Protein AF-A0A9P6LIS3-F1 (afdb_monomer_lite)

Organism: NCBI:txid1095194

pLDDT: mean 75.55, std 17.11, range [38.16, 93.94]

Secondary structure (DSSP, 8-state):
--TT--HHHHHHHHHHHHHHHHHHHHHHHHTT-HHHHHHHHHHHHHHHHHHHHHHHHHTT---HHHHHHHHHHHHHHHHHHHHHHHHHHHHHT-GGG-SS-HHHHHHHHHHHHHHHHHHHHHHHHHHHH--TT-HHHHHHHHHHHHHHHHHHHHHHHHHHHHHHHHHHHHHHTHHHHTTTS-TTTTSTT--THHHHHHHHHHHHHHHTT--

InterPro domains:
  IPR007568 RTA-like protein [PF04479] (40-209)
  IPR007568 RTA-like protein [PTHR31465] (6-209)

Radius of gyration: 20.73 Å; chains: 1; bounding box: 50×36×65 Å

Structure (mmCIF, N/CA/C/O backbone):
data_AF-A0A9P6LIS3-F1
#
_entry.id   AF-A0A9P6LIS3-F1
#
loop_
_atom_site.group_PDB
_atom_site.id
_atom_site.type_symbol
_atom_site.label_atom_id
_atom_site.label_alt_id
_atom_site.label_comp_id
_atom_site.label_asym_id
_atom_site.label_entity_id
_atom_site.label_seq_id
_atom_site.pdbx_PDB_ins_code
_atom_site.Cartn_x
_atom_site.Cartn_y
_atom_site.Cartn_z
_atom_site.occupancy
_atom_site.B_iso_or_equiv
_atom_site.auth_seq_id
_atom_site.auth_comp_id
_atom_site.auth_asym_id
_atom_site.auth_atom_id
_atom_site.pdbx_PDB_model_num
ATOM 1 N N . MET A 1 1 ? 17.558 10.057 -19.411 1.00 39.09 1 MET A N 1
ATOM 2 C CA . MET A 1 1 ? 16.987 8.979 -18.565 1.00 39.09 1 MET A CA 1
ATOM 3 C C . MET A 1 1 ? 17.618 8.882 -17.163 1.00 39.09 1 MET A C 1
ATOM 5 O O . MET A 1 1 ? 17.323 7.945 -16.440 1.00 39.09 1 MET A O 1
ATOM 9 N N . THR A 1 2 ? 18.401 9.871 -16.714 1.00 41.06 2 THR A N 1
ATOM 10 C CA . THR A 1 2 ? 19.024 9.930 -15.371 1.00 41.06 2 THR A CA 1
ATOM 11 C C . THR A 1 2 ? 18.192 10.683 -14.321 1.00 41.06 2 THR A C 1
ATOM 13 O O . THR A 1 2 ? 18.476 10.596 -13.135 1.00 41.06 2 THR A O 1
ATOM 16 N N . ALA A 1 3 ? 17.123 11.382 -14.723 1.00 38.50 3 ALA A N 1
ATOM 17 C CA . ALA A 1 3 ? 16.299 12.196 -13.821 1.00 38.50 3 ALA A CA 1
ATOM 18 C C . ALA A 1 3 ? 15.232 11.411 -13.021 1.00 38.50 3 ALA A C 1
ATOM 20 O O . ALA A 1 3 ? 14.611 11.976 -12.126 1.00 38.50 3 ALA A O 1
ATOM 21 N N . LEU A 1 4 ? 15.000 10.123 -13.318 1.00 48.91 4 LEU A N 1
ATOM 22 C CA . LEU A 1 4 ? 13.918 9.328 -12.703 1.00 48.91 4 LEU A CA 1
ATOM 23 C C . LEU A 1 4 ? 14.364 8.458 -11.506 1.00 48.91 4 LEU A C 1
ATOM 25 O O . LEU A 1 4 ? 13.532 7.868 -10.808 1.00 48.91 4 LEU A O 1
ATOM 29 N N . TYR A 1 5 ? 15.672 8.380 -11.251 1.00 54.28 5 TYR A N 1
ATOM 30 C CA . TYR A 1 5 ? 16.273 7.509 -10.239 1.00 54.28 5 TYR A CA 1
ATOM 31 C C . TYR A 1 5 ? 16.885 8.346 -9.119 1.00 54.28 5 TYR A C 1
ATOM 33 O O . TYR A 1 5 ? 18.096 8.485 -8.996 1.00 54.28 5 TYR A O 1
ATOM 41 N N . ASN A 1 6 ? 16.025 8.940 -8.292 1.00 67.56 6 ASN A N 1
ATOM 42 C CA . ASN A 1 6 ? 16.469 9.606 -7.074 1.00 67.56 6 ASN A CA 1
ATOM 43 C C . ASN A 1 6 ? 16.951 8.537 -6.068 1.00 67.56 6 ASN A C 1
ATOM 45 O O . ASN A 1 6 ? 16.154 7.964 -5.315 1.00 67.56 6 ASN A O 1
ATOM 49 N N . LEU A 1 7 ? 18.254 8.235 -6.109 1.00 70.44 7 LEU A N 1
ATOM 50 C CA . LEU A 1 7 ? 18.935 7.301 -5.211 1.00 70.44 7 LEU A CA 1
ATOM 51 C C . LEU A 1 7 ? 18.682 7.630 -3.726 1.00 70.44 7 LEU A C 1
ATOM 53 O O . LEU A 1 7 ? 18.266 6.722 -3.000 1.00 70.44 7 LEU A O 1
ATOM 57 N N . PRO A 1 8 ? 18.824 8.899 -3.267 1.00 77.94 8 PRO A N 1
ATOM 58 C CA . PRO A 1 8 ? 18.518 9.227 -1.877 1.00 77.94 8 PRO A CA 1
ATOM 59 C C . PRO A 1 8 ? 17.051 8.978 -1.518 1.00 77.94 8 PRO A C 1
ATOM 61 O O . PRO A 1 8 ? 16.773 8.467 -0.436 1.00 77.94 8 PRO A O 1
ATOM 64 N N . GLY A 1 9 ? 16.110 9.253 -2.428 1.00 80.00 9 GLY A N 1
ATOM 65 C CA . GLY A 1 9 ? 14.693 8.945 -2.212 1.00 80.00 9 GLY A CA 1
ATOM 66 C C . GLY A 1 9 ? 14.437 7.445 -2.035 1.00 80.00 9 GLY A C 1
ATOM 67 O O . GLY A 1 9 ? 13.741 7.036 -1.109 1.00 80.00 9 GLY A O 1
ATOM 68 N N . SER A 1 10 ? 15.046 6.612 -2.879 1.00 81.06 10 SER A N 1
ATOM 69 C CA . SER A 1 10 ? 14.879 5.152 -2.811 1.00 81.06 10 SER A CA 1
ATOM 70 C C . SER A 1 10 ? 15.492 4.561 -1.537 1.00 81.06 10 SER A C 1
ATOM 72 O O . SER A 1 10 ? 14.871 3.717 -0.893 1.00 81.06 10 SER A O 1
ATOM 74 N N . ALA A 1 11 ? 16.669 5.046 -1.132 1.00 82.75 11 ALA A N 1
ATOM 75 C CA . ALA A 1 11 ? 17.319 4.643 0.114 1.00 82.75 11 ALA A CA 1
ATOM 76 C C . ALA A 1 11 ? 16.527 5.088 1.358 1.00 82.75 11 ALA A C 1
ATOM 78 O O . ALA A 1 11 ? 16.412 4.333 2.323 1.00 82.75 11 ALA A O 1
ATOM 79 N N . PHE A 1 12 ? 15.936 6.285 1.324 1.00 87.38 12 PHE A N 1
ATOM 80 C CA . PHE A 1 12 ? 15.089 6.797 2.400 1.00 87.38 12 PHE A CA 1
ATOM 81 C C . PHE A 1 12 ? 13.844 5.928 2.615 1.00 87.38 12 PHE A C 1
ATOM 83 O O . PHE A 1 12 ? 13.580 5.498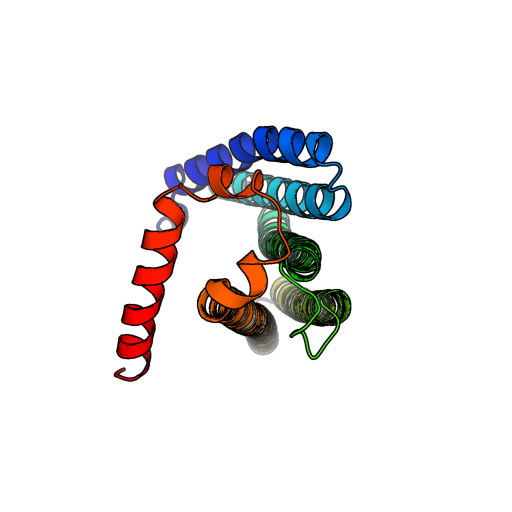 3.740 1.00 87.38 12 PHE A O 1
ATOM 90 N N . PHE A 1 13 ? 13.107 5.610 1.547 1.00 84.75 13 PHE A N 1
ATOM 91 C CA . PHE A 1 13 ? 11.935 4.736 1.650 1.00 84.75 13 PHE A CA 1
ATOM 92 C C . PHE A 1 13 ? 12.312 3.317 2.075 1.00 84.75 13 PHE A C 1
ATOM 94 O O . PHE A 1 13 ? 11.657 2.759 2.954 1.00 84.75 13 PHE A O 1
ATOM 101 N N . LEU A 1 14 ? 13.406 2.765 1.541 1.00 88.00 14 LEU A N 1
ATOM 102 C CA . LEU A 1 14 ? 13.939 1.472 1.974 1.00 88.00 14 LEU A CA 1
ATOM 103 C C . LEU A 1 14 ? 14.204 1.441 3.486 1.00 88.00 14 LEU A C 1
ATOM 105 O O . LEU A 1 14 ? 13.777 0.506 4.165 1.00 88.00 14 LEU A O 1
ATOM 109 N N . ALA A 1 15 ? 14.864 2.472 4.022 1.00 88.69 15 ALA A N 1
ATOM 110 C CA . ALA A 1 15 ? 15.147 2.577 5.450 1.00 88.69 15 ALA A CA 1
ATOM 111 C C . ALA A 1 15 ? 13.861 2.653 6.287 1.00 88.69 15 ALA A C 1
ATOM 113 O O . ALA A 1 15 ? 13.767 1.998 7.325 1.00 88.69 15 ALA A O 1
ATOM 114 N N . ILE A 1 16 ? 12.850 3.395 5.821 1.00 90.69 16 ILE A N 1
ATOM 115 C CA . ILE A 1 16 ? 11.543 3.478 6.487 1.00 90.69 16 ILE A CA 1
ATOM 116 C C . ILE A 1 16 ? 10.849 2.118 6.510 1.00 90.69 16 ILE A C 1
ATOM 118 O O . ILE A 1 16 ? 10.396 1.694 7.574 1.00 90.69 16 ILE A O 1
ATOM 122 N N . TYR A 1 17 ? 10.764 1.425 5.372 1.00 88.06 17 TYR A N 1
ATOM 123 C CA . TYR A 1 17 ? 10.099 0.125 5.312 1.00 88.06 17 TYR A CA 1
ATOM 124 C C . TYR A 1 17 ? 10.830 -0.916 6.159 1.00 88.06 17 TYR A C 1
ATOM 126 O O . TYR A 1 17 ? 10.180 -1.639 6.913 1.00 88.06 17 TYR A O 1
ATOM 134 N N . ALA A 1 18 ? 12.165 -0.935 6.127 1.00 89.00 18 ALA A N 1
ATOM 135 C CA . ALA A 1 18 ? 12.973 -1.805 6.978 1.00 89.00 18 ALA A CA 1
ATOM 136 C C . ALA A 1 18 ? 12.763 -1.509 8.473 1.00 89.00 18 ALA A C 1
ATOM 138 O O . ALA A 1 18 ? 12.525 -2.426 9.261 1.00 89.00 18 ALA A O 1
ATOM 139 N N . ALA A 1 19 ? 12.771 -0.232 8.867 1.00 90.38 19 ALA A N 1
ATOM 140 C CA . ALA A 1 19 ? 12.509 0.172 10.246 1.00 90.38 19 ALA A CA 1
ATOM 141 C C . ALA A 1 19 ? 11.074 -0.162 10.688 1.00 90.38 19 ALA A C 1
ATOM 143 O O . ALA A 1 19 ? 10.853 -0.499 11.851 1.00 90.38 19 ALA A O 1
ATOM 144 N N . ALA A 1 20 ? 10.102 -0.115 9.773 1.00 89.38 20 ALA A N 1
ATOM 145 C CA . ALA A 1 20 ? 8.707 -0.441 10.053 1.00 89.38 20 ALA A CA 1
ATOM 146 C C . ALA A 1 20 ? 8.471 -1.938 10.325 1.00 89.38 20 ALA A C 1
ATOM 148 O O . ALA A 1 20 ? 7.480 -2.270 10.973 1.00 89.38 20 ALA A O 1
ATOM 149 N N . VAL A 1 21 ? 9.368 -2.843 9.917 1.00 89.25 21 VAL A N 1
ATOM 150 C CA . VAL A 1 21 ? 9.219 -4.290 10.172 1.00 89.25 21 VAL A CA 1
ATOM 151 C C . VAL A 1 21 ? 9.200 -4.601 11.673 1.00 89.25 21 VAL A C 1
ATOM 153 O O . VAL A 1 21 ? 8.334 -5.348 12.132 1.00 89.25 21 VAL A O 1
ATOM 156 N N . LEU A 1 22 ? 10.106 -4.004 12.458 1.00 89.12 22 LEU A N 1
ATOM 157 C CA . LEU A 1 22 ? 10.259 -4.332 13.883 1.00 89.12 22 LEU A CA 1
ATOM 158 C C . LEU A 1 22 ? 9.021 -3.952 14.723 1.00 89.12 22 LEU A C 1
ATOM 160 O O . LEU A 1 22 ? 8.513 -4.818 15.442 1.00 89.12 22 LEU A O 1
ATOM 164 N N . PRO A 1 23 ? 8.463 -2.725 14.625 1.00 88.56 23 PRO A N 1
ATOM 165 C CA . PRO A 1 23 ? 7.228 -2.380 15.325 1.00 88.56 23 PRO A CA 1
ATOM 166 C C . PRO A 1 23 ? 6.039 -3.241 14.892 1.00 88.56 23 PRO A C 1
ATOM 168 O O . PRO A 1 23 ? 5.227 -3.624 15.733 1.00 88.56 23 PRO A O 1
ATOM 171 N N . GLN A 1 24 ? 5.924 -3.566 13.599 1.00 87.69 24 GLN A N 1
ATOM 172 C CA . GLN A 1 24 ? 4.798 -4.358 13.095 1.00 87.69 24 GLN A CA 1
ATOM 173 C C . GLN A 1 24 ? 4.854 -5.806 13.591 1.00 87.69 24 GLN A C 1
ATOM 175 O O . GLN A 1 24 ? 3.822 -6.340 14.000 1.00 87.69 24 GLN A O 1
ATOM 180 N N . LEU A 1 25 ? 6.046 -6.411 13.653 1.00 87.88 25 LEU A N 1
ATOM 181 C CA . LEU A 1 25 ? 6.249 -7.713 14.299 1.00 87.88 25 LEU A CA 1
ATOM 182 C C . LEU A 1 25 ? 5.852 -7.665 15.775 1.00 87.88 25 LEU A C 1
ATOM 184 O O . LEU A 1 25 ? 5.072 -8.505 16.229 1.00 87.88 25 LEU A O 1
ATOM 188 N N . TYR A 1 26 ? 6.337 -6.660 16.510 1.00 86.88 26 TYR A N 1
ATOM 189 C CA . TYR A 1 26 ? 6.036 -6.505 17.932 1.00 86.88 26 TYR A CA 1
ATOM 190 C C . TYR A 1 26 ? 4.526 -6.397 18.184 1.00 86.88 26 TYR A C 1
ATOM 192 O O . TYR A 1 26 ? 3.969 -7.177 18.959 1.00 86.88 26 TYR A O 1
ATOM 200 N N . PHE A 1 27 ? 3.839 -5.483 17.494 1.00 82.69 27 PHE A N 1
ATOM 201 C CA . PHE A 1 27 ? 2.399 -5.296 17.663 1.00 82.69 27 PHE A CA 1
ATOM 202 C C . PHE A 1 27 ? 1.591 -6.501 17.169 1.00 82.69 27 PHE A C 1
ATOM 204 O O . PHE A 1 27 ? 0.655 -6.925 17.850 1.00 82.69 27 PHE A O 1
ATOM 211 N N . GLY A 1 28 ? 1.955 -7.100 16.035 1.00 83.94 28 GLY A N 1
ATOM 212 C CA . GLY A 1 28 ? 1.232 -8.250 15.495 1.00 83.94 28 GLY A CA 1
ATOM 213 C C . GLY A 1 28 ? 1.293 -9.481 16.400 1.00 83.94 28 GLY A C 1
ATOM 214 O O . GLY A 1 28 ? 0.268 -10.135 16.614 1.00 83.94 28 GLY A O 1
ATOM 215 N N . ILE A 1 29 ? 2.459 -9.754 16.996 1.00 86.06 29 ILE A N 1
ATOM 216 C CA . ILE A 1 29 ? 2.636 -10.850 17.961 1.00 86.06 29 ILE A CA 1
ATOM 217 C C . ILE A 1 29 ? 1.930 -10.511 19.282 1.00 86.06 29 ILE A C 1
ATOM 219 O O . ILE A 1 29 ? 1.162 -11.325 19.802 1.00 86.06 29 ILE A O 1
ATOM 223 N N . ARG A 1 30 ? 2.119 -9.291 19.806 1.00 82.88 30 ARG A N 1
ATOM 224 C CA . ARG A 1 30 ? 1.554 -8.860 21.097 1.00 82.88 30 ARG A CA 1
ATOM 225 C C . ARG A 1 30 ? 0.026 -8.855 21.122 1.00 82.88 30 ARG A C 1
ATOM 227 O O . ARG A 1 30 ? -0.558 -9.188 22.157 1.00 82.88 30 ARG A O 1
ATOM 234 N N . TYR A 1 31 ? -0.608 -8.469 20.015 1.00 79.69 31 TYR A N 1
ATOM 235 C CA . TYR A 1 31 ? -2.066 -8.407 19.871 1.00 79.69 31 TYR A CA 1
ATOM 236 C C . TYR A 1 31 ? -2.657 -9.632 19.153 1.00 79.69 31 TYR A C 1
ATOM 238 O O . TYR A 1 31 ? -3.862 -9.667 18.900 1.00 79.69 31 TYR A O 1
ATOM 246 N N . LYS A 1 32 ? -1.836 -10.651 18.846 1.00 81.69 32 LYS A N 1
ATOM 247 C CA . LYS A 1 32 ? -2.241 -11.908 18.185 1.00 81.69 32 LYS A CA 1
ATOM 248 C C . LYS A 1 32 ? -3.041 -11.670 16.894 1.00 81.69 32 LYS A C 1
ATOM 250 O O . LYS A 1 32 ? -4.016 -12.365 16.589 1.00 81.69 32 LYS A O 1
ATOM 255 N N . THR A 1 33 ? -2.647 -10.669 16.109 1.00 80.44 33 THR A N 1
ATOM 256 C CA . THR A 1 33 ? -3.332 -10.279 14.871 1.00 80.44 33 THR A CA 1
ATOM 257 C C . THR A 1 33 ? -2.758 -10.975 13.637 1.00 80.44 33 THR A C 1
ATOM 259 O O . THR A 1 33 ? -2.469 -10.334 12.637 1.00 80.44 33 THR A O 1
ATOM 262 N N . TRP A 1 34 ? -2.657 -12.310 13.670 1.00 83.06 34 TRP A N 1
ATOM 263 C CA . TRP A 1 34 ? -1.945 -13.129 12.672 1.00 83.06 34 TRP A CA 1
ATOM 264 C C . TRP A 1 34 ? -2.211 -12.767 11.202 1.00 83.06 34 TRP A C 1
ATOM 266 O O . TRP A 1 34 ? -1.265 -12.520 10.468 1.00 83.06 34 TRP A O 1
ATOM 276 N N . GLY A 1 35 ? -3.475 -12.662 10.771 1.00 83.75 35 GLY A N 1
ATOM 277 C CA . GLY A 1 35 ? -3.789 -12.305 9.377 1.00 83.75 35 GLY A CA 1
ATOM 278 C C . GLY A 1 35 ? -3.332 -10.894 8.978 1.00 83.75 35 GLY A C 1
ATOM 279 O O . GLY A 1 35 ? -2.810 -10.702 7.887 1.00 83.75 35 GLY A O 1
ATOM 280 N N . PHE A 1 36 ? -3.475 -9.918 9.879 1.00 86.38 36 PHE A N 1
ATOM 281 C CA . PHE A 1 36 ? -2.972 -8.557 9.667 1.00 86.38 36 PHE A CA 1
ATOM 282 C C . PHE A 1 36 ? -1.441 -8.536 9.647 1.00 86.38 36 PHE A C 1
ATOM 284 O O . PHE A 1 36 ? -0.851 -7.901 8.780 1.00 86.38 36 PHE A O 1
ATOM 291 N N . LEU A 1 37 ? -0.806 -9.260 10.574 1.00 88.75 37 LEU A N 1
ATOM 292 C CA . LEU A 1 37 ? 0.645 -9.361 10.667 1.00 88.75 37 LEU A CA 1
ATOM 293 C C . LEU A 1 37 ? 1.238 -9.949 9.383 1.00 88.75 37 LEU A C 1
ATOM 295 O O . LEU A 1 37 ? 2.154 -9.362 8.823 1.00 88.75 37 LEU A O 1
ATOM 299 N N . VAL A 1 38 ? 0.696 -11.069 8.896 1.00 89.69 38 VAL A N 1
ATOM 300 C CA . VAL A 1 38 ? 1.167 -11.705 7.657 1.00 89.69 38 VAL A CA 1
ATOM 301 C C . VAL A 1 38 ? 1.033 -10.746 6.476 1.00 89.69 38 VAL A C 1
ATOM 303 O O . VAL A 1 38 ? 2.010 -10.534 5.765 1.00 89.69 38 VAL A O 1
ATOM 306 N N . ALA A 1 39 ? -0.130 -10.110 6.301 1.00 89.69 39 ALA A N 1
ATOM 307 C CA . ALA A 1 39 ? -0.341 -9.158 5.212 1.00 89.69 39 ALA A CA 1
ATOM 308 C C . ALA A 1 39 ? 0.620 -7.955 5.295 1.00 89.69 39 ALA A C 1
ATOM 310 O O . ALA A 1 39 ? 1.253 -7.607 4.302 1.00 89.69 39 ALA A O 1
ATOM 311 N N . MET A 1 40 ? 0.804 -7.368 6.482 1.00 90.38 40 MET A N 1
ATOM 312 C CA . MET A 1 40 ? 1.734 -6.251 6.680 1.00 90.38 40 MET A CA 1
ATOM 313 C C . MET A 1 40 ? 3.186 -6.634 6.407 1.00 90.38 40 MET A C 1
ATOM 315 O O . MET A 1 40 ? 3.896 -5.882 5.746 1.00 90.38 40 MET A O 1
ATOM 319 N N . ILE A 1 41 ? 3.643 -7.779 6.914 1.00 92.38 41 ILE A N 1
ATOM 320 C CA . ILE A 1 41 ? 5.034 -8.211 6.744 1.00 92.38 41 ILE A CA 1
ATOM 321 C C . ILE A 1 41 ? 5.314 -8.562 5.287 1.00 92.38 41 ILE A C 1
ATOM 323 O O . ILE A 1 41 ? 6.347 -8.152 4.768 1.00 92.38 41 ILE A O 1
ATOM 327 N N . LEU A 1 42 ? 4.391 -9.246 4.607 1.00 91.88 42 LEU A N 1
ATOM 328 C CA . LEU A 1 42 ? 4.530 -9.523 3.177 1.00 91.88 42 LEU A CA 1
ATOM 329 C C . LEU A 1 42 ? 4.579 -8.230 2.357 1.00 91.88 42 LEU A C 1
ATOM 331 O O . LEU A 1 42 ? 5.470 -8.090 1.525 1.00 91.88 42 LEU A O 1
ATOM 335 N N . GLY A 1 43 ? 3.701 -7.262 2.642 1.00 91.25 43 GLY A N 1
ATOM 336 C CA . GLY A 1 43 ? 3.740 -5.944 2.000 1.00 91.25 43 GLY A CA 1
ATOM 337 C C . GLY A 1 43 ? 5.075 -5.228 2.221 1.00 91.25 43 GLY A C 1
ATOM 338 O O . GLY A 1 43 ? 5.713 -4.804 1.262 1.00 91.25 43 GLY A O 1
ATOM 339 N N . LEU A 1 44 ? 5.556 -5.166 3.468 1.00 91.69 44 LEU A N 1
ATOM 340 C CA . LEU A 1 44 ? 6.842 -4.541 3.803 1.00 91.69 44 LEU A CA 1
ATOM 341 C C . LEU A 1 44 ? 8.026 -5.223 3.112 1.00 91.69 44 LEU A C 1
ATOM 343 O O . LEU A 1 44 ? 8.898 -4.538 2.583 1.00 91.69 44 LEU A O 1
ATOM 347 N N . VAL A 1 45 ? 8.068 -6.556 3.106 1.00 92.75 45 VAL A N 1
ATOM 348 C CA . VAL A 1 45 ? 9.143 -7.316 2.454 1.00 9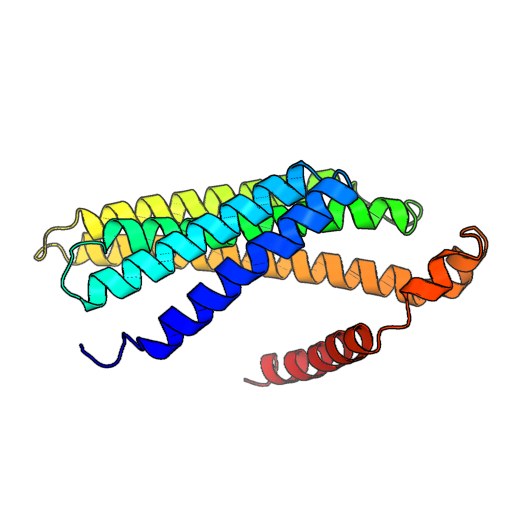2.75 45 VAL A CA 1
ATOM 349 C C . VAL A 1 45 ? 9.139 -7.073 0.947 1.00 92.75 45 VAL A C 1
ATOM 351 O O . VAL A 1 45 ? 10.202 -6.849 0.374 1.00 92.75 45 VAL A O 1
ATOM 354 N N . LEU A 1 46 ? 7.968 -7.067 0.307 1.00 91.50 46 LEU A N 1
ATOM 355 C CA . LEU A 1 46 ? 7.859 -6.796 -1.127 1.00 91.50 46 LEU A CA 1
ATOM 356 C C . LEU A 1 46 ? 8.322 -5.380 -1.477 1.00 91.50 46 LEU A C 1
ATOM 358 O O . LEU A 1 46 ? 9.103 -5.232 -2.412 1.00 91.50 46 LEU A O 1
ATOM 362 N N . GLU A 1 47 ? 7.945 -4.362 -0.699 1.00 90.38 47 GLU A N 1
ATOM 363 C CA . GLU A 1 47 ? 8.458 -3.000 -0.900 1.00 90.38 47 GLU A CA 1
ATOM 364 C C . GLU A 1 47 ? 9.976 -2.933 -0.721 1.00 90.38 47 GLU A C 1
ATOM 366 O O . GLU A 1 47 ? 10.675 -2.370 -1.559 1.00 90.38 47 GLU A O 1
ATOM 371 N N . ILE A 1 48 ? 10.521 -3.549 0.333 1.00 90.44 48 ILE A N 1
ATOM 372 C CA . ILE A 1 48 ? 11.974 -3.604 0.558 1.00 90.44 48 ILE A CA 1
ATOM 373 C C . ILE A 1 48 ? 12.674 -4.203 -0.666 1.00 90.44 48 ILE A C 1
ATOM 375 O O . ILE A 1 48 ? 13.645 -3.628 -1.161 1.00 90.44 48 ILE A O 1
ATOM 379 N N . ILE A 1 49 ? 12.163 -5.320 -1.192 1.00 90.44 49 ILE A N 1
ATOM 380 C CA . ILE A 1 49 ? 12.710 -5.951 -2.396 1.00 90.44 49 ILE A CA 1
ATOM 381 C C . ILE A 1 49 ? 12.575 -5.020 -3.609 1.00 90.44 49 ILE A C 1
ATOM 383 O O . ILE A 1 49 ? 13.534 -4.906 -4.371 1.00 90.44 49 ILE A O 1
ATOM 387 N N . ALA A 1 50 ? 11.453 -4.315 -3.768 1.00 87.69 50 ALA A N 1
ATOM 388 C CA . ALA A 1 50 ? 11.249 -3.358 -4.853 1.00 87.69 50 ALA A CA 1
ATOM 389 C C . ALA A 1 50 ? 12.278 -2.222 -4.810 1.00 87.69 50 ALA A C 1
ATOM 391 O O . ALA A 1 50 ? 12.928 -1.933 -5.815 1.00 87.69 50 ALA A O 1
ATOM 392 N N . TYR A 1 51 ? 12.489 -1.601 -3.648 1.00 87.25 51 TYR A N 1
ATOM 393 C CA . TYR A 1 51 ? 13.464 -0.518 -3.511 1.00 87.25 51 TYR A CA 1
ATOM 394 C C . TYR A 1 51 ? 14.906 -1.009 -3.675 1.00 87.25 51 TYR A C 1
ATOM 396 O O . TYR A 1 51 ? 15.701 -0.325 -4.320 1.00 87.25 51 TYR A O 1
ATOM 404 N N . VAL A 1 52 ? 15.242 -2.208 -3.187 1.00 87.50 52 VAL A N 1
ATOM 405 C CA . VAL A 1 52 ? 16.551 -2.832 -3.452 1.00 87.50 52 VAL A CA 1
ATOM 406 C C . VAL A 1 52 ? 16.733 -3.106 -4.946 1.00 87.50 52 VAL A C 1
ATOM 408 O O . VAL A 1 52 ? 17.780 -2.776 -5.502 1.00 87.50 52 VAL A O 1
ATOM 411 N N . ALA A 1 53 ? 15.721 -3.660 -5.617 1.00 85.75 53 ALA A N 1
ATOM 412 C CA . ALA A 1 53 ? 15.744 -3.902 -7.056 1.00 85.75 53 ALA A CA 1
ATOM 413 C C . ALA A 1 53 ? 15.882 -2.592 -7.844 1.00 85.75 53 ALA A C 1
ATOM 415 O O . ALA A 1 53 ? 16.628 -2.553 -8.816 1.00 85.75 53 ALA A O 1
ATOM 416 N N . ARG A 1 54 ? 15.244 -1.503 -7.399 1.00 82.69 54 ARG A N 1
ATOM 417 C CA . ARG A 1 54 ? 15.372 -0.171 -8.008 1.00 82.69 54 ARG A CA 1
ATOM 418 C C . ARG A 1 54 ? 16.773 0.423 -7.848 1.00 82.69 54 ARG A C 1
ATOM 420 O O . ARG A 1 54 ? 17.268 1.043 -8.784 1.00 82.69 54 ARG A O 1
ATOM 427 N N . ILE A 1 55 ? 17.411 0.235 -6.692 1.00 83.06 55 ILE A N 1
ATOM 428 C CA . ILE A 1 55 ? 18.798 0.675 -6.461 1.00 83.06 55 ILE A CA 1
ATOM 429 C C . ILE A 1 55 ? 19.756 -0.129 -7.348 1.00 83.06 55 ILE A C 1
ATOM 431 O O . ILE A 1 55 ? 20.570 0.452 -8.054 1.00 83.06 55 ILE A O 1
ATOM 435 N N . ARG A 1 56 ? 19.603 -1.456 -7.405 1.00 83.25 56 ARG A N 1
ATOM 436 C CA . ARG A 1 56 ? 20.428 -2.307 -8.281 1.00 83.25 56 ARG A CA 1
ATOM 437 C C . ARG A 1 56 ? 20.242 -1.993 -9.767 1.00 83.25 56 ARG A C 1
ATOM 439 O O . ARG A 1 56 ? 21.205 -2.075 -10.521 1.00 83.25 56 ARG A O 1
ATOM 446 N N . LEU A 1 57 ? 19.034 -1.585 -10.163 1.00 81.69 57 LEU A N 1
ATOM 447 C CA . LEU A 1 57 ? 18.741 -1.138 -11.524 1.00 81.69 57 LEU A CA 1
ATOM 448 C C . LEU A 1 57 ? 19.501 0.149 -11.868 1.00 81.69 57 LEU A C 1
ATOM 450 O O . LEU A 1 57 ? 19.991 0.294 -12.984 1.00 81.69 57 LEU A O 1
ATOM 454 N N . HIS A 1 58 ? 19.639 1.067 -10.905 1.00 74.38 58 HIS A N 1
ATOM 455 C CA . HIS A 1 58 ? 20.482 2.253 -11.061 1.00 74.38 58 HIS A CA 1
ATOM 456 C C . HIS A 1 58 ? 21.964 1.884 -11.222 1.00 74.38 58 HIS A C 1
ATOM 458 O O . HIS A 1 58 ? 22.658 2.486 -12.037 1.00 74.38 58 HIS A O 1
ATOM 464 N N . ASP A 1 59 ? 22.430 0.862 -10.504 1.00 77.44 59 ASP A N 1
ATOM 465 C CA . ASP A 1 59 ? 23.814 0.374 -10.575 1.00 77.44 59 ASP A CA 1
ATOM 466 C C . ASP A 1 59 ? 24.098 -0.486 -11.828 1.00 77.44 59 ASP A C 1
ATOM 468 O O . ASP A 1 59 ? 25.163 -1.092 -11.946 1.00 77.44 59 ASP A O 1
ATOM 472 N N . GLY A 1 60 ? 23.155 -0.542 -12.777 1.00 74.62 60 GLY A N 1
ATOM 473 C CA . GLY A 1 60 ? 23.313 -1.215 -14.068 1.00 74.62 60 GLY A CA 1
ATOM 474 C C . GLY A 1 60 ? 22.993 -2.711 -14.065 1.00 74.62 60 GLY A C 1
ATOM 475 O O . GLY A 1 60 ? 23.268 -3.383 -15.058 1.00 74.62 60 GLY A O 1
ATOM 476 N N . GLN A 1 61 ? 22.415 -3.254 -12.987 1.00 79.44 61 GLN A N 1
ATOM 477 C CA . GLN A 1 61 ? 21.941 -4.642 -12.964 1.00 79.44 61 GLN A CA 1
ATOM 478 C C . GLN A 1 61 ? 20.546 -4.761 -13.588 1.00 79.44 61 GLN A C 1
ATOM 480 O O . GLN A 1 61 ? 19.683 -3.915 -13.361 1.00 79.44 61 GLN A O 1
ATOM 485 N N . ASP A 1 62 ? 20.281 -5.850 -14.314 1.00 79.94 62 ASP A N 1
ATOM 486 C CA . ASP A 1 62 ? 18.951 -6.121 -14.874 1.00 79.94 62 ASP A CA 1
ATOM 487 C C . ASP A 1 62 ? 17.988 -6.684 -13.811 1.00 79.94 62 ASP A C 1
A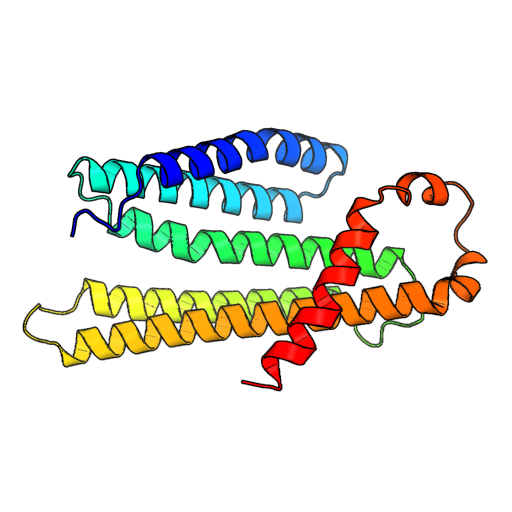TOM 489 O O . ASP A 1 62 ? 17.676 -7.874 -13.753 1.00 79.94 62 ASP A O 1
ATOM 493 N N . THR A 1 63 ? 17.533 -5.809 -12.916 1.00 82.44 63 THR A N 1
ATOM 494 C CA . THR A 1 63 ? 16.545 -6.107 -11.864 1.00 82.44 63 THR A CA 1
ATOM 495 C C . THR A 1 63 ? 15.163 -5.527 -12.177 1.00 82.44 63 THR A C 1
ATOM 497 O O . THR A 1 63 ? 14.297 -5.469 -11.299 1.00 82.44 63 THR A O 1
ATOM 500 N N . TYR A 1 64 ? 14.918 -5.117 -13.427 1.00 78.69 64 TYR A N 1
ATOM 501 C CA . TYR A 1 64 ? 13.684 -4.436 -13.832 1.00 78.69 64 TYR A CA 1
ATOM 502 C C . TYR A 1 64 ? 12.434 -5.302 -13.621 1.00 78.69 64 TYR A C 1
ATOM 504 O O . TYR A 1 64 ? 11.448 -4.845 -13.041 1.00 78.69 64 TYR A O 1
ATOM 512 N N . ARG A 1 65 ? 12.492 -6.584 -14.009 1.00 78.25 65 ARG A N 1
ATOM 513 C CA . ARG A 1 65 ? 11.371 -7.526 -13.822 1.00 78.25 65 ARG A CA 1
ATOM 514 C C . ARG A 1 65 ? 11.034 -7.717 -12.346 1.00 78.25 65 ARG A C 1
ATOM 516 O O . ARG A 1 65 ? 9.868 -7.684 -11.968 1.00 78.25 65 ARG A O 1
ATOM 523 N N . GLN A 1 66 ? 12.062 -7.879 -11.512 1.00 83.06 66 GLN A N 1
ATOM 524 C CA . GLN A 1 66 ? 11.890 -8.021 -10.069 1.00 83.06 66 GLN A CA 1
ATOM 525 C C . GLN A 1 66 ? 11.242 -6.766 -9.478 1.00 83.06 66 GLN A C 1
ATOM 527 O O . GLN A 1 66 ? 10.264 -6.883 -8.744 1.00 83.06 66 GLN A O 1
ATOM 532 N N . TYR A 1 67 ? 11.735 -5.582 -9.854 1.00 84.56 67 TYR A N 1
ATOM 533 C CA . TYR A 1 67 ? 11.188 -4.300 -9.418 1.00 84.56 67 TYR A CA 1
ATOM 534 C C . TYR A 1 67 ? 9.692 -4.174 -9.733 1.00 84.56 67 TYR A C 1
ATOM 536 O O . TYR A 1 67 ? 8.902 -4.009 -8.802 1.00 84.56 67 TYR A O 1
ATOM 544 N N . ILE A 1 68 ? 9.300 -4.324 -11.004 1.00 81.56 68 ILE A N 1
ATOM 545 C CA . ILE A 1 68 ? 7.905 -4.165 -11.447 1.00 81.56 68 ILE A CA 1
ATOM 546 C C . ILE A 1 68 ? 6.970 -5.165 -10.753 1.00 81.56 68 ILE A C 1
ATOM 548 O O . ILE A 1 68 ? 5.907 -4.778 -10.277 1.00 81.56 68 ILE A O 1
ATOM 552 N N . VAL A 1 69 ? 7.374 -6.430 -10.609 1.00 84.25 69 VAL A N 1
ATOM 553 C CA . VAL A 1 69 ? 6.548 -7.432 -9.914 1.00 84.25 69 VAL A CA 1
ATOM 554 C C . VAL A 1 69 ? 6.342 -7.051 -8.447 1.00 84.25 69 VAL A C 1
ATOM 556 O O . VAL A 1 69 ? 5.216 -7.041 -7.950 1.00 84.25 69 VAL A O 1
ATOM 559 N N . THR A 1 70 ? 7.419 -6.712 -7.738 1.00 87.38 70 THR A N 1
ATOM 560 C CA . THR A 1 70 ? 7.325 -6.420 -6.301 1.00 87.38 70 THR A CA 1
ATOM 561 C C . THR A 1 70 ? 6.590 -5.122 -5.982 1.00 87.38 70 THR A C 1
ATOM 563 O O . THR A 1 70 ? 5.807 -5.108 -5.032 1.00 87.38 70 THR A O 1
ATOM 566 N N . ILE A 1 71 ? 6.761 -4.071 -6.794 1.00 86.06 71 ILE A N 1
ATOM 567 C CA . ILE A 1 71 ? 6.068 -2.789 -6.593 1.00 86.06 71 ILE A CA 1
ATOM 568 C C . ILE A 1 71 ? 4.577 -2.863 -6.951 1.00 86.06 71 ILE A C 1
ATOM 570 O O . ILE A 1 71 ? 3.782 -2.094 -6.422 1.00 86.06 71 ILE A O 1
ATOM 574 N N . THR A 1 72 ? 4.173 -3.801 -7.812 1.00 85.81 72 THR A N 1
ATOM 575 C CA . THR A 1 72 ? 2.759 -4.058 -8.123 1.00 85.81 72 THR A CA 1
ATOM 576 C C . THR A 1 72 ? 2.063 -4.849 -7.015 1.00 85.81 72 THR A C 1
ATOM 578 O O . THR A 1 72 ? 0.934 -4.536 -6.644 1.00 85.81 72 THR A O 1
ATOM 581 N N . ILE A 1 73 ? 2.723 -5.871 -6.462 1.00 86.62 73 ILE A N 1
ATOM 582 C CA . ILE A 1 73 ? 2.102 -6.769 -5.476 1.00 86.62 73 ILE A CA 1
ATOM 583 C C . ILE A 1 73 ? 2.112 -6.160 -4.060 1.00 86.62 73 ILE A C 1
ATOM 585 O O . ILE A 1 73 ? 1.165 -6.370 -3.298 1.00 86.62 73 ILE A O 1
ATOM 589 N N . GLY A 1 74 ? 3.147 -5.390 -3.700 1.00 88.62 74 GLY A N 1
ATOM 590 C CA . GLY A 1 74 ? 3.291 -4.761 -2.378 1.00 88.62 74 GLY A CA 1
ATOM 591 C C . GLY A 1 74 ? 2.043 -3.991 -1.903 1.00 88.62 74 GLY A C 1
ATOM 592 O O . GLY A 1 74 ? 1.511 -4.306 -0.830 1.00 88.62 74 GLY A O 1
ATOM 593 N N . PRO A 1 75 ? 1.494 -3.061 -2.708 1.00 85.69 75 PRO A N 1
ATOM 594 C CA . PRO A 1 75 ? 0.299 -2.289 -2.362 1.00 85.69 75 PRO A CA 1
ATOM 595 C C . PRO A 1 75 ? -0.946 -3.134 -2.062 1.00 85.69 75 PRO A C 1
ATOM 597 O O . PRO A 1 75 ? -1.717 -2.795 -1.161 1.00 85.69 75 PRO A O 1
ATOM 600 N N . ALA A 1 76 ? -1.139 -4.262 -2.748 1.00 89.44 76 ALA A N 1
ATOM 601 C CA . ALA A 1 76 ? -2.283 -5.141 -2.504 1.00 89.44 76 ALA A CA 1
ATOM 602 C C . ALA A 1 76 ? -2.219 -5.805 -1.118 1.00 89.44 76 ALA A C 1
ATOM 604 O O . ALA A 1 76 ? -3.236 -5.946 -0.438 1.00 89.44 76 ALA A O 1
ATOM 605 N N . PHE A 1 77 ? -1.019 -6.148 -0.641 1.00 89.88 77 PHE A N 1
ATOM 606 C CA . PHE A 1 77 ? -0.846 -6.681 0.712 1.00 89.88 77 PHE A CA 1
ATOM 607 C C . PHE A 1 77 ? -1.120 -5.634 1.795 1.00 89.88 77 PHE A C 1
ATOM 609 O O . PHE A 1 77 ? -1.762 -5.950 2.803 1.00 89.88 77 PHE A O 1
ATOM 616 N N . PHE A 1 78 ? -0.715 -4.378 1.583 1.00 88.12 78 PHE A N 1
ATOM 617 C CA . PHE A 1 78 ? -1.106 -3.293 2.488 1.00 88.12 78 PHE A CA 1
ATOM 618 C C . PHE A 1 78 ? -2.615 -3.054 2.483 1.00 88.12 78 PHE A C 1
ATOM 620 O O . PHE A 1 78 ? -3.203 -2.824 3.542 1.00 88.12 78 PHE A O 1
ATOM 627 N N . SER A 1 79 ? -3.248 -3.167 1.318 1.00 86.81 79 SER A N 1
ATOM 628 C CA . SER A 1 79 ? -4.698 -3.051 1.173 1.00 86.81 79 SER A CA 1
ATOM 629 C C . SER A 1 79 ? -5.419 -4.141 1.964 1.00 86.81 79 SER A C 1
ATOM 631 O O . SER A 1 79 ? -6.239 -3.841 2.834 1.00 86.81 79 SER A O 1
ATOM 633 N N . ALA A 1 80 ? -5.003 -5.398 1.805 1.00 88.25 80 ALA A N 1
ATOM 634 C CA . ALA A 1 80 ? -5.512 -6.514 2.595 1.00 88.25 80 ALA A CA 1
ATOM 635 C C . ALA A 1 80 ? -5.320 -6.306 4.111 1.00 88.25 80 ALA A C 1
ATOM 637 O O . ALA A 1 80 ? -6.238 -6.571 4.895 1.00 88.25 80 ALA A O 1
ATOM 638 N N . ALA A 1 81 ? -4.164 -5.790 4.546 1.00 87.50 81 ALA A N 1
ATOM 639 C CA . ALA A 1 81 ? -3.923 -5.469 5.951 1.00 87.50 81 ALA A CA 1
ATOM 640 C C . ALA A 1 81 ? -4.885 -4.387 6.476 1.00 87.50 81 ALA A C 1
ATOM 642 O O . ALA A 1 81 ? -5.465 -4.547 7.555 1.00 87.50 81 ALA A O 1
ATOM 643 N N . LEU A 1 82 ? -5.118 -3.317 5.709 1.00 85.06 82 LEU A N 1
ATOM 644 C CA . LEU A 1 82 ? -6.098 -2.279 6.051 1.00 85.06 82 LEU A CA 1
ATOM 645 C C . LEU A 1 82 ? -7.511 -2.860 6.175 1.00 85.06 82 LEU A C 1
ATOM 647 O O . LEU A 1 82 ? -8.215 -2.575 7.150 1.00 85.06 82 LEU A O 1
ATOM 651 N N . TYR A 1 83 ? -7.906 -3.725 5.242 1.00 86.00 83 TYR A N 1
ATOM 652 C CA . TYR A 1 83 ? -9.232 -4.339 5.236 1.00 86.00 83 TYR A CA 1
ATOM 653 C C . TYR A 1 83 ? -9.436 -5.282 6.427 1.00 86.00 83 TYR A C 1
ATOM 655 O O . TYR A 1 83 ? -10.496 -5.267 7.057 1.00 86.00 83 TYR A O 1
ATOM 663 N N . LEU A 1 84 ? -8.416 -6.069 6.783 1.00 84.25 84 LEU A N 1
ATOM 664 C CA . LEU A 1 84 ? -8.433 -6.946 7.958 1.00 84.25 84 LEU A CA 1
ATOM 665 C C . LEU A 1 84 ? -8.432 -6.164 9.275 1.00 84.25 84 LEU A C 1
ATOM 667 O O . LEU A 1 84 ? -9.070 -6.591 10.241 1.00 84.25 84 LEU A O 1
ATOM 671 N N . SER A 1 85 ? -7.726 -5.034 9.325 1.00 82.31 85 SER A N 1
ATOM 672 C CA . SER A 1 85 ? -7.736 -4.135 10.480 1.00 82.31 85 SER A CA 1
ATOM 673 C C . SER A 1 85 ? -9.144 -3.588 10.720 1.00 82.31 85 SER A C 1
ATOM 675 O O . SER A 1 85 ? -9.690 -3.724 11.818 1.00 82.31 85 SER A O 1
ATOM 677 N N . LEU A 1 86 ? -9.796 -3.076 9.672 1.00 75.62 86 LEU A N 1
ATOM 678 C CA . LEU A 1 86 ? -11.147 -2.533 9.790 1.00 75.62 86 LEU A CA 1
ATOM 679 C C . LEU A 1 86 ? -12.186 -3.606 10.153 1.00 75.62 86 LEU A C 1
ATOM 681 O O . LEU A 1 86 ? -13.043 -3.356 11.001 1.00 75.62 86 LEU A O 1
ATOM 685 N N . ALA A 1 87 ? -12.072 -4.818 9.597 1.00 76.38 87 ALA A N 1
ATOM 686 C CA . ALA A 1 87 ? -12.949 -5.942 9.939 1.00 76.38 87 ALA A CA 1
ATOM 687 C C . ALA A 1 87 ? -12.933 -6.299 11.434 1.00 76.38 87 ALA A C 1
ATOM 689 O O . ALA A 1 87 ? -13.924 -6.813 11.949 1.00 76.38 87 ALA A O 1
ATOM 690 N N . ARG A 1 88 ? -11.819 -6.034 12.131 1.00 73.94 88 ARG A N 1
ATOM 691 C CA . ARG A 1 88 ? -11.687 -6.233 13.584 1.00 73.94 88 ARG A CA 1
ATOM 692 C C . ARG A 1 88 ? -12.176 -5.035 14.389 1.00 73.94 88 ARG A C 1
ATOM 694 O O . ARG A 1 88 ? -12.687 -5.223 15.485 1.00 73.94 88 ARG A O 1
ATOM 701 N N . ILE A 1 89 ? -12.023 -3.823 13.857 1.00 70.56 89 ILE A N 1
ATOM 702 C CA . ILE A 1 89 ? -12.451 -2.584 14.516 1.00 70.56 89 ILE A CA 1
ATOM 703 C C . ILE A 1 89 ? -13.980 -2.478 14.517 1.00 70.56 89 ILE A C 1
ATOM 705 O O . ILE A 1 89 ? -14.560 -2.180 15.555 1.00 70.56 89 ILE A O 1
ATOM 709 N N . ILE A 1 90 ? -14.650 -2.754 13.393 1.00 68.50 90 ILE A N 1
ATOM 710 C CA . ILE A 1 90 ? -16.101 -2.528 13.264 1.00 68.50 90 ILE A CA 1
ATOM 711 C C . ILE A 1 90 ? -16.924 -3.241 14.361 1.00 68.50 90 ILE A C 1
ATOM 713 O O . ILE A 1 90 ? -17.701 -2.552 15.023 1.00 68.50 90 ILE A O 1
ATOM 717 N N . PRO A 1 91 ? -16.740 -4.549 14.642 1.00 65.31 91 PRO A N 1
ATOM 718 C CA . PRO A 1 91 ? -17.513 -5.245 15.676 1.00 65.31 91 PRO A CA 1
ATOM 719 C C . PRO A 1 91 ? -17.322 -4.680 17.091 1.00 65.31 91 PRO A C 1
ATOM 721 O O . PRO A 1 91 ? -18.242 -4.753 17.900 1.00 65.31 91 PRO A O 1
ATOM 724 N N . VAL A 1 92 ? -16.153 -4.099 17.388 1.00 63.28 92 VAL A N 1
ATOM 725 C CA . VAL A 1 92 ? -15.809 -3.556 18.716 1.00 63.28 92 VAL A CA 1
ATOM 726 C C . VAL A 1 92 ? -16.545 -2.242 19.009 1.00 63.28 92 VAL A C 1
ATOM 728 O O . VAL A 1 92 ? -16.826 -1.943 20.163 1.00 63.28 92 VAL A O 1
ATOM 731 N N . PHE A 1 93 ? -16.898 -1.462 17.982 1.00 58.50 93 PHE A N 1
ATOM 732 C CA . PHE A 1 93 ? -17.522 -0.137 18.140 1.00 58.50 93 PHE A CA 1
ATOM 733 C C . PHE A 1 93 ? -19.060 -0.133 18.070 1.00 58.50 93 PHE A C 1
ATOM 735 O O . PHE A 1 93 ? -19.667 0.938 18.048 1.00 58.50 93 PHE A O 1
ATOM 742 N N . GLY A 1 94 ? -19.690 -1.310 18.096 1.00 52.94 94 GLY A N 1
ATOM 743 C CA . GLY A 1 94 ? -21.142 -1.458 18.184 1.00 52.94 94 GLY A CA 1
ATOM 744 C C . GLY A 1 94 ? -21.754 -2.024 16.906 1.00 52.94 94 GLY A C 1
ATOM 745 O O . GLY A 1 94 ? -21.997 -1.318 15.931 1.00 52.94 94 GLY A O 1
ATOM 746 N N . ALA A 1 95 ? -22.079 -3.316 16.952 1.00 45.75 95 ALA A N 1
ATOM 747 C CA . ALA A 1 95 ? -22.767 -4.048 15.890 1.00 45.75 95 ALA A CA 1
ATOM 748 C C . ALA A 1 95 ? -24.222 -3.585 15.637 1.00 45.75 95 ALA A C 1
ATOM 750 O O . ALA A 1 95 ? -24.846 -4.046 14.686 1.00 45.75 95 ALA A O 1
ATOM 751 N N . SER A 1 96 ? -24.769 -2.671 16.449 1.00 46.12 96 SER A N 1
ATOM 752 C CA . SER A 1 96 ? -26.186 -2.276 16.415 1.00 46.12 96 SER A CA 1
ATOM 753 C C . SER A 1 96 ? -26.575 -1.324 15.274 1.00 46.12 96 SER A C 1
ATOM 755 O O . SER A 1 96 ? -27.762 -1.086 15.082 1.00 46.12 96 SER A O 1
ATOM 757 N N . ASN A 1 97 ? -25.618 -0.816 14.484 1.00 44.19 97 ASN A N 1
ATOM 758 C CA . ASN A 1 97 ? -25.890 0.049 13.320 1.00 44.19 97 ASN A CA 1
ATOM 759 C C . ASN A 1 97 ? -25.291 -0.450 11.989 1.00 44.19 97 ASN A C 1
ATOM 761 O O . ASN A 1 97 ? -25.444 0.216 10.963 1.00 44.19 97 ASN A O 1
ATOM 765 N N . SER A 1 98 ? -24.611 -1.603 11.957 1.00 41.16 98 SER A N 1
ATOM 766 C CA . SER A 1 98 ? -23.976 -2.086 10.722 1.00 41.16 98 SER A CA 1
ATOM 767 C C . SER A 1 98 ? -24.962 -2.913 9.899 1.00 41.16 98 SER A C 1
ATOM 769 O O . SER A 1 98 ? -25.218 -4.072 10.209 1.00 41.16 98 SER A O 1
ATOM 771 N N . ARG A 1 99 ? -25.503 -2.330 8.821 1.00 48.09 99 ARG A N 1
ATOM 772 C CA . ARG A 1 99 ? -26.433 -3.005 7.891 1.00 48.09 99 ARG A CA 1
ATOM 773 C C . ARG A 1 99 ? -25.831 -4.232 7.180 1.00 48.09 99 ARG A C 1
ATOM 775 O O . ARG A 1 99 ? -26.583 -5.008 6.606 1.00 48.09 99 ARG A O 1
ATOM 782 N N . LEU A 1 100 ? -24.508 -4.422 7.214 1.00 49.72 100 LEU A N 1
ATOM 783 C CA . LEU A 1 100 ? -23.785 -5.508 6.539 1.00 49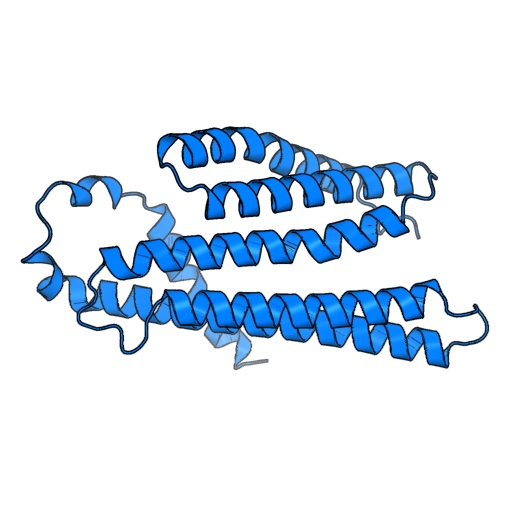.72 100 LEU A CA 1
ATOM 784 C C . LEU A 1 100 ? -22.585 -5.989 7.383 1.00 49.72 100 LEU A C 1
ATOM 786 O O . LEU A 1 100 ? -21.990 -5.215 8.138 1.00 49.72 100 LEU A O 1
ATOM 790 N N . GLN A 1 101 ? -22.230 -7.277 7.274 1.00 59.22 101 GLN A N 1
ATOM 791 C CA . GLN A 1 101 ? -21.121 -7.874 8.029 1.00 59.22 101 GLN A CA 1
ATOM 792 C C . GLN A 1 101 ? -19.759 -7.341 7.534 1.00 59.22 101 GLN A C 1
ATOM 794 O O . GLN A 1 101 ? -19.444 -7.480 6.350 1.00 59.22 101 GLN A O 1
ATOM 799 N N . PRO A 1 102 ? -18.895 -6.818 8.427 1.00 64.81 102 PRO A N 1
ATOM 800 C CA . PRO A 1 102 ? -17.573 -6.268 8.081 1.00 64.81 102 PRO A CA 1
ATOM 801 C C . PRO A 1 102 ? -16.688 -7.225 7.284 1.00 64.81 102 PRO A C 1
ATOM 803 O O . PRO A 1 102 ? -15.941 -6.821 6.399 1.00 64.81 102 PRO A O 1
ATOM 806 N N . ARG A 1 103 ? -16.806 -8.520 7.587 1.00 68.31 103 ARG A N 1
ATOM 807 C CA . ARG A 1 103 ? -16.034 -9.587 6.955 1.00 68.31 103 ARG A CA 1
ATOM 808 C C . ARG A 1 103 ? -16.355 -9.738 5.466 1.00 68.31 103 ARG A C 1
ATOM 810 O O . ARG A 1 103 ? -15.448 -10.026 4.693 1.00 68.31 103 ARG A O 1
ATOM 817 N N . THR A 1 104 ? -17.605 -9.512 5.062 1.00 75.88 104 THR A N 1
ATOM 818 C CA . THR A 1 104 ? -18.031 -9.631 3.661 1.00 75.88 104 THR A CA 1
ATOM 819 C C . THR A 1 104 ? -17.424 -8.522 2.812 1.00 75.88 104 THR A C 1
ATOM 821 O O . THR A 1 104 ? -16.872 -8.811 1.757 1.00 75.88 104 THR A O 1
ATOM 824 N N . TYR A 1 105 ? -17.430 -7.277 3.301 1.00 74.62 105 TYR A N 1
ATOM 825 C CA . TYR A 1 105 ? -16.765 -6.167 2.614 1.00 74.62 105 TYR A CA 1
ATOM 826 C C . TYR A 1 105 ? -15.279 -6.441 2.415 1.00 74.62 105 TYR A C 1
ATOM 828 O O . TYR A 1 105 ? -14.786 -6.340 1.297 1.00 74.62 105 TYR A O 1
ATOM 836 N N . THR A 1 106 ? -14.577 -6.848 3.475 1.00 80.38 106 THR A N 1
ATOM 837 C CA . THR A 1 106 ? -13.151 -7.184 3.397 1.00 80.38 106 THR A CA 1
ATOM 838 C C . THR A 1 106 ? -12.870 -8.245 2.338 1.00 80.38 106 THR A C 1
ATOM 840 O O . THR A 1 106 ? -11.940 -8.075 1.562 1.00 80.38 106 THR A O 1
ATOM 843 N N . ILE A 1 107 ? -13.676 -9.309 2.257 1.00 84.06 107 ILE A N 1
ATOM 844 C CA . ILE A 1 107 ? -13.492 -10.352 1.237 1.00 84.06 107 ILE A CA 1
ATOM 845 C C . ILE A 1 107 ? -13.729 -9.788 -0.168 1.00 84.06 107 ILE A C 1
ATOM 847 O O . ILE A 1 107 ? -12.906 -10.016 -1.049 1.00 84.06 107 ILE A O 1
ATOM 851 N N . VAL A 1 108 ? -14.805 -9.024 -0.376 1.00 87.00 108 VAL A N 1
ATOM 852 C CA . VAL A 1 108 ? -15.116 -8.426 -1.684 1.00 87.00 108 VAL A CA 1
ATOM 853 C C . VAL A 1 108 ? -13.987 -7.509 -2.154 1.00 87.00 108 VAL A C 1
ATOM 855 O O . VAL A 1 108 ? -13.534 -7.649 -3.285 1.00 87.00 108 VAL A O 1
ATOM 858 N N . PHE A 1 109 ? -13.474 -6.626 -1.294 1.00 87.44 109 PHE A N 1
ATOM 859 C CA . PHE A 1 109 ? -12.388 -5.717 -1.673 1.00 87.44 109 PHE A CA 1
ATOM 860 C C . PHE A 1 109 ? -11.059 -6.443 -1.922 1.00 87.44 109 PHE A C 1
ATOM 862 O O . PHE A 1 109 ? -10.364 -6.097 -2.871 1.00 87.44 109 PHE A O 1
ATOM 869 N N . ILE A 1 110 ? -10.739 -7.499 -1.161 1.00 88.31 110 ILE A N 1
ATOM 870 C CA . ILE A 1 110 ? -9.568 -8.350 -1.454 1.00 88.31 110 ILE A CA 1
ATOM 871 C C . ILE A 1 110 ? -9.711 -9.023 -2.826 1.00 88.31 110 ILE A C 1
ATOM 873 O O . ILE A 1 110 ? -8.739 -9.107 -3.572 1.00 88.31 110 ILE A O 1
ATOM 877 N N . LEU A 1 111 ? -10.909 -9.498 -3.179 1.00 89.94 111 LEU A N 1
ATOM 878 C CA . LEU A 1 111 ? -11.157 -10.095 -4.494 1.00 89.94 111 LEU A CA 1
ATOM 879 C C . LEU A 1 111 ? -11.049 -9.056 -5.616 1.00 89.94 111 LEU A C 1
ATOM 881 O O . LEU A 1 111 ? -10.461 -9.354 -6.653 1.00 89.94 111 LEU A O 1
ATOM 885 N N . CYS A 1 112 ? -11.548 -7.835 -5.404 1.00 90.19 112 CYS A N 1
ATOM 886 C CA . CYS A 1 112 ? -11.348 -6.732 -6.343 1.00 90.19 112 CYS A CA 1
ATOM 887 C C . CYS A 1 112 ? -9.855 -6.435 -6.548 1.00 90.19 112 CYS A C 1
ATOM 889 O O . CYS A 1 112 ? -9.408 -6.339 -7.689 1.00 90.19 112 CYS A O 1
ATOM 891 N N . ASP A 1 113 ? -9.068 -6.367 -5.472 1.00 92.06 113 ASP A N 1
ATOM 892 C CA . ASP A 1 113 ? -7.617 -6.173 -5.561 1.00 92.06 113 ASP A CA 1
ATOM 893 C C . ASP A 1 113 ? -6.928 -7.312 -6.307 1.00 92.06 113 ASP A C 1
ATOM 895 O O . ASP A 1 113 ? -6.045 -7.072 -7.128 1.00 92.06 113 ASP A O 1
ATOM 899 N N . PHE A 1 114 ? -7.358 -8.552 -6.081 1.00 91.19 114 PHE A N 1
ATOM 900 C CA . PHE A 1 114 ? -6.834 -9.705 -6.803 1.00 91.19 114 PHE A CA 1
ATOM 901 C C . PHE A 1 114 ? -7.121 -9.621 -8.309 1.00 91.19 114 PHE A C 1
ATOM 903 O O . PHE A 1 114 ? -6.221 -9.842 -9.117 1.00 91.19 114 PHE A O 1
ATOM 910 N N . VAL A 1 115 ? -8.336 -9.232 -8.706 1.00 92.56 115 VAL A N 1
ATOM 911 C CA . VAL A 1 115 ? -8.672 -8.990 -10.121 1.00 92.56 115 VAL A CA 1
ATOM 912 C C . VAL A 1 115 ? -7.816 -7.858 -10.696 1.00 92.56 115 VAL A C 1
ATOM 914 O O . VAL A 1 115 ? -7.297 -7.980 -11.806 1.00 92.56 115 VAL A O 1
ATOM 917 N N . ALA A 1 116 ? -7.603 -6.787 -9.932 1.00 92.50 116 ALA A N 1
ATOM 918 C CA . ALA A 1 116 ? -6.741 -5.682 -10.334 1.00 92.50 116 ALA A CA 1
ATOM 919 C C . ALA A 1 116 ? -5.289 -6.134 -10.569 1.00 92.50 116 ALA A C 1
ATOM 921 O O . ALA A 1 116 ? -4.668 -5.735 -11.556 1.00 92.50 116 ALA A O 1
ATOM 922 N N . LEU A 1 117 ? -4.766 -7.000 -9.695 1.00 92.25 117 LEU A N 1
ATOM 923 C CA . LEU A 1 117 ? -3.444 -7.608 -9.843 1.00 92.25 117 LEU A CA 1
ATOM 924 C C . LEU A 1 117 ? -3.360 -8.516 -11.070 1.00 92.25 117 LEU A C 1
ATOM 926 O O . LEU A 1 117 ? -2.341 -8.493 -11.751 1.00 92.25 117 LEU A O 1
ATOM 930 N N . LEU A 1 118 ? -4.407 -9.285 -11.384 1.00 93.44 118 LEU A N 1
ATOM 931 C CA . LEU A 1 118 ? -4.436 -10.116 -12.594 1.00 93.44 118 LEU A CA 1
ATOM 932 C C . LEU A 1 118 ? -4.389 -9.269 -13.866 1.00 93.44 118 LEU A C 1
ATOM 934 O O . LEU A 1 118 ? -3.649 -9.603 -14.794 1.00 93.44 118 LEU A O 1
ATOM 938 N N . LEU A 1 119 ? -5.127 -8.156 -13.899 1.00 92.75 119 LEU A N 1
ATOM 939 C CA . LEU A 1 119 ? -5.047 -7.195 -15.001 1.00 92.75 119 LEU A CA 1
ATOM 940 C C . LEU A 1 119 ? -3.626 -6.639 -15.117 1.00 92.75 119 LEU A C 1
ATOM 942 O O . LEU A 1 119 ? -3.034 -6.691 -16.189 1.00 92.75 119 LEU A O 1
ATOM 946 N N . GLN A 1 120 ? -3.028 -6.193 -14.011 1.00 91.69 120 GLN A N 1
ATOM 947 C CA . GLN A 1 120 ? -1.663 -5.662 -14.027 1.00 91.69 120 GLN A CA 1
ATOM 948 C C . GLN A 1 120 ? -0.620 -6.712 -14.438 1.00 91.69 120 GLN A C 1
ATOM 950 O O . GLN A 1 120 ? 0.275 -6.403 -15.218 1.00 91.69 120 GLN A O 1
ATOM 955 N N . ALA A 1 121 ? -0.751 -7.958 -13.982 1.00 90.06 121 ALA A N 1
ATOM 956 C CA . ALA A 1 121 ? 0.128 -9.054 -14.379 1.00 90.06 121 ALA A CA 1
ATOM 957 C C . ALA A 1 121 ? -0.000 -9.368 -15.876 1.00 90.06 121 ALA A C 1
ATOM 959 O O . ALA A 1 121 ? 1.008 -9.547 -16.555 1.00 90.06 121 ALA A O 1
ATOM 960 N N . THR A 1 122 ? -1.229 -9.375 -16.400 1.00 90.81 122 THR A N 1
ATOM 961 C CA . THR A 1 122 ? -1.496 -9.607 -17.826 1.00 90.81 122 THR A CA 1
ATOM 962 C C . THR A 1 122 ? -0.931 -8.472 -18.677 1.00 90.81 122 THR A C 1
ATOM 964 O O . THR A 1 122 ? -0.174 -8.724 -19.610 1.00 90.81 122 THR A O 1
ATOM 967 N N . GLY A 1 123 ? -1.221 -7.216 -18.324 1.00 89.31 123 GLY A N 1
ATOM 968 C CA . GLY A 1 123 ? -0.691 -6.053 -19.036 1.00 89.31 123 GLY A CA 1
ATOM 969 C C . GLY A 1 123 ? 0.835 -5.953 -18.953 1.00 89.31 123 GLY A C 1
ATOM 970 O O . GLY A 1 123 ? 1.489 -5.669 -19.952 1.00 89.31 123 GLY A O 1
ATOM 971 N N . GLY A 1 124 ? 1.420 -6.261 -17.791 1.00 86.88 124 GLY A N 1
ATOM 972 C CA . GLY A 1 124 ? 2.871 -6.322 -17.601 1.00 86.88 124 GLY A CA 1
ATOM 973 C C . GLY A 1 124 ? 3.531 -7.422 -18.427 1.00 86.88 124 GLY A C 1
ATOM 974 O O . GLY A 1 124 ? 4.600 -7.199 -18.986 1.00 86.88 124 GLY A O 1
ATOM 975 N N . GLY A 1 125 ? 2.878 -8.581 -18.555 1.00 87.06 125 GLY A N 1
ATOM 976 C CA . GLY A 1 125 ? 3.324 -9.670 -19.422 1.00 87.06 125 GLY A CA 1
ATOM 977 C C . GLY A 1 125 ? 3.308 -9.290 -20.902 1.00 87.06 125 GLY A C 1
ATOM 978 O O . GLY A 1 125 ? 4.283 -9.559 -21.598 1.00 87.06 125 GLY A O 1
ATOM 979 N N . LEU A 1 126 ? 2.250 -8.612 -21.363 1.00 88.88 126 LEU A N 1
ATOM 980 C CA . LEU A 1 126 ? 2.153 -8.107 -22.738 1.00 88.88 126 LEU A CA 1
ATOM 981 C C . LEU A 1 126 ? 3.262 -7.094 -23.046 1.00 88.88 126 LEU A C 1
ATOM 983 O O . LEU A 1 126 ? 3.956 -7.238 -24.045 1.00 88.88 126 LEU A O 1
ATOM 987 N N . VAL A 1 127 ? 3.495 -6.134 -22.146 1.00 87.56 127 VAL A N 1
ATOM 988 C CA . VAL A 1 127 ? 4.576 -5.140 -22.282 1.00 87.56 127 VAL A CA 1
ATOM 989 C C . VAL A 1 127 ? 5.965 -5.784 -22.250 1.00 87.56 127 VAL A C 1
ATOM 991 O O . VAL A 1 127 ? 6.868 -5.352 -22.957 1.00 87.56 127 VAL A O 1
ATOM 994 N N . ALA A 1 128 ? 6.168 -6.808 -21.419 1.00 84.38 128 ALA A N 1
ATOM 995 C CA . ALA A 1 128 ? 7.461 -7.480 -21.308 1.00 84.38 128 ALA A CA 1
ATOM 996 C C . ALA A 1 128 ? 7.757 -8.428 -22.483 1.00 84.38 128 ALA A C 1
ATOM 998 O O . ALA A 1 128 ? 8.924 -8.740 -22.722 1.00 84.38 128 ALA A O 1
ATOM 999 N N . GLY A 1 129 ? 6.716 -8.924 -23.157 1.00 82.88 129 GLY A N 1
ATOM 1000 C CA . GLY A 1 129 ? 6.815 -9.856 -24.280 1.00 82.88 129 GLY A CA 1
ATOM 1001 C C . GLY A 1 129 ? 6.651 -9.219 -25.660 1.00 82.88 129 GLY A C 1
ATOM 1002 O O . GLY A 1 129 ? 6.862 -9.915 -26.648 1.00 82.88 129 GLY A O 1
ATOM 1003 N N . SER A 1 130 ? 6.271 -7.941 -25.746 1.00 86.44 130 SER A N 1
ATOM 1004 C CA . SER A 1 130 ? 6.099 -7.246 -27.023 1.00 86.44 130 SER A CA 1
ATOM 1005 C C . SER A 1 130 ? 7.439 -7.024 -27.721 1.00 86.44 130 SER A C 1
ATOM 1007 O O . SER A 1 130 ? 8.396 -6.549 -27.100 1.00 86.44 130 SER A O 1
ATOM 1009 N N . ASP A 1 131 ? 7.483 -7.300 -29.024 1.00 85.94 131 ASP A N 1
ATOM 1010 C CA . ASP A 1 131 ? 8.625 -6.935 -29.855 1.00 85.94 131 ASP A CA 1
ATOM 1011 C C . ASP A 1 131 ? 8.747 -5.404 -29.966 1.00 85.94 131 ASP A C 1
ATOM 1013 O O . ASP A 1 131 ? 7.731 -4.711 -30.029 1.00 85.94 131 ASP A O 1
ATOM 1017 N N . PRO A 1 132 ? 9.964 -4.836 -30.082 1.00 76.25 132 PRO A N 1
ATOM 1018 C CA . PRO A 1 132 ? 10.158 -3.383 -30.197 1.00 76.25 132 PRO A CA 1
ATOM 1019 C C . PRO A 1 132 ? 9.429 -2.735 -31.388 1.00 76.25 132 PRO A C 1
ATOM 1021 O O . PRO A 1 132 ? 9.175 -1.529 -31.391 1.00 76.25 132 PRO A O 1
ATOM 1024 N N . LEU A 1 133 ? 9.127 -3.536 -32.413 1.00 82.88 133 LEU A N 1
ATOM 1025 C CA . LEU A 1 133 ? 8.416 -3.131 -33.625 1.00 82.88 133 LEU A CA 1
ATOM 1026 C C . LEU A 1 133 ? 6.889 -3.258 -33.492 1.00 82.88 133 LEU A C 1
ATOM 1028 O O . LEU A 1 133 ? 6.171 -2.638 -34.272 1.00 82.88 133 LEU A O 1
ATOM 1032 N N . ASP A 1 134 ? 6.395 -4.017 -32.512 1.00 87.12 134 ASP A N 1
ATOM 1033 C CA . ASP A 1 134 ? 4.969 -4.226 -32.258 1.00 87.12 134 ASP A CA 1
ATOM 1034 C C . ASP A 1 134 ? 4.461 -3.249 -31.187 1.00 87.12 134 ASP A C 1
ATOM 1036 O O . ASP A 1 134 ? 4.237 -3.581 -30.018 1.00 87.12 134 ASP A O 1
ATOM 1040 N N . GLN A 1 135 ? 4.312 -1.994 -31.612 1.00 89.62 135 GLN A N 1
ATOM 1041 C CA . GLN A 1 135 ? 3.805 -0.919 -30.757 1.00 89.62 135 GLN A CA 1
ATOM 1042 C C . GLN A 1 135 ? 2.344 -1.144 -30.342 1.00 89.62 135 GLN A C 1
ATOM 1044 O O . GLN A 1 135 ? 1.950 -0.705 -29.266 1.00 89.62 135 GLN A O 1
ATOM 1049 N N . GLU A 1 136 ? 1.551 -1.860 -31.145 1.00 90.81 136 GLU A N 1
ATOM 1050 C CA . GLU A 1 136 ? 0.142 -2.124 -30.839 1.00 90.81 136 GLU A CA 1
ATOM 1051 C C . GLU A 1 136 ? 0.007 -3.017 -29.599 1.00 90.81 136 GLU A C 1
ATOM 1053 O O . GLU A 1 136 ? -0.712 -2.666 -28.657 1.00 90.81 136 GLU A O 1
ATOM 1058 N N . THR A 1 137 ? 0.753 -4.126 -29.542 1.00 87.88 137 THR A N 1
ATOM 1059 C CA . THR A 1 137 ? 0.757 -5.015 -28.368 1.00 87.88 137 THR A CA 1
ATOM 1060 C C . THR A 1 137 ? 1.327 -4.323 -27.128 1.00 87.88 137 THR A C 1
ATOM 1062 O O . THR A 1 137 ? 0.805 -4.502 -26.020 1.00 87.88 137 THR A O 1
ATOM 1065 N N . PHE A 1 138 ? 2.365 -3.497 -27.299 1.00 89.94 138 PHE A N 1
ATOM 1066 C CA . PHE A 1 138 ? 2.947 -2.713 -26.209 1.00 89.94 138 PHE A CA 1
ATOM 1067 C C . PHE A 1 138 ? 1.934 -1.716 -25.618 1.00 89.94 138 PHE A C 1
ATOM 1069 O O . PHE A 1 138 ? 1.720 -1.692 -24.399 1.00 89.94 138 PHE A O 1
ATOM 1076 N N . ASP A 1 139 ? 1.252 -0.941 -26.466 1.00 91.50 139 ASP A N 1
ATOM 1077 C CA . ASP A 1 139 ? 0.248 0.041 -26.044 1.00 91.50 139 ASP A CA 1
ATOM 1078 C C . ASP A 1 139 ? -0.987 -0.625 -25.430 1.00 91.50 139 ASP A C 1
ATOM 1080 O O . ASP A 1 139 ? -1.498 -0.162 -24.401 1.00 91.50 139 ASP A O 1
ATOM 1084 N N . ALA A 1 140 ? -1.434 -1.751 -25.994 1.00 92.50 140 ALA A N 1
ATOM 1085 C CA . ALA A 1 140 ? -2.502 -2.558 -25.414 1.00 92.50 140 ALA A CA 1
ATOM 1086 C C . ALA A 1 140 ? -2.127 -3.045 -24.003 1.00 92.50 140 ALA A C 1
ATOM 1088 O O . ALA A 1 140 ? -2.914 -2.899 -23.061 1.00 92.50 140 ALA A O 1
ATOM 1089 N N . GLY A 1 141 ? -0.903 -3.551 -23.819 1.00 91.00 141 GLY A N 1
ATOM 1090 C CA . GLY A 1 141 ? -0.388 -3.978 -22.518 1.00 91.00 141 GLY A CA 1
ATOM 1091 C C . GLY A 1 141 ? -0.325 -2.839 -21.494 1.00 91.00 141 GLY A C 1
ATOM 1092 O O . GLY A 1 141 ? -0.771 -3.001 -20.351 1.00 91.00 141 GLY A O 1
ATOM 1093 N N . LEU A 1 142 ? 0.142 -1.654 -21.904 1.00 90.94 142 LEU A N 1
ATOM 1094 C CA . LEU A 1 142 ? 0.117 -0.448 -21.068 1.00 90.94 142 LEU A CA 1
ATOM 1095 C C . LEU A 1 142 ? -1.310 -0.024 -20.703 1.00 90.94 142 LEU A C 1
ATOM 1097 O O . LEU A 1 142 ? -1.553 0.389 -19.564 1.00 90.94 142 LEU A O 1
ATOM 1101 N N . GLY A 1 143 ? -2.256 -0.132 -21.637 1.00 92.81 143 GLY A N 1
ATOM 1102 C CA . GLY A 1 143 ? -3.675 0.120 -21.393 1.00 92.81 143 GLY A CA 1
ATOM 1103 C C . GLY A 1 143 ? -4.236 -0.795 -20.304 1.00 92.81 143 GLY A C 1
ATOM 1104 O O . GLY A 1 143 ? -4.846 -0.315 -19.345 1.00 92.81 143 GLY A O 1
ATOM 1105 N N . VAL A 1 144 ? -3.953 -2.096 -20.392 1.00 93.94 144 VAL A N 1
ATOM 1106 C CA . VAL A 1 144 ? -4.386 -3.097 -19.404 1.00 93.94 144 VAL A CA 1
ATOM 1107 C C . VAL A 1 144 ? -3.745 -2.852 -18.029 1.00 93.94 144 VAL A C 1
ATOM 1109 O O . VAL A 1 144 ? -4.446 -2.883 -17.013 1.00 93.94 144 VAL A O 1
ATOM 1112 N N . LEU A 1 145 ? -2.446 -2.528 -17.976 1.00 91.00 145 LEU A N 1
ATOM 1113 C CA . LEU A 1 145 ? -1.753 -2.136 -16.737 1.00 91.00 145 LEU A CA 1
ATOM 1114 C C . LEU A 1 145 ? -2.427 -0.939 -16.060 1.00 91.00 145 LEU A C 1
ATOM 1116 O O . LEU A 1 145 ? -2.734 -0.981 -14.865 1.00 91.00 145 LEU A O 1
ATOM 1120 N N . ARG A 1 146 ? -2.673 0.129 -16.828 1.00 91.44 146 ARG A N 1
ATOM 1121 C CA . ARG A 1 146 ? -3.306 1.358 -16.329 1.00 91.44 146 ARG A CA 1
ATOM 1122 C C . ARG A 1 146 ? -4.732 1.101 -15.855 1.00 91.44 146 ARG A C 1
ATOM 1124 O O . ARG A 1 146 ? -5.109 1.619 -14.807 1.00 91.44 146 ARG A O 1
ATOM 1131 N N . ALA A 1 147 ? -5.498 0.284 -16.576 1.00 93.62 147 ALA A N 1
ATOM 1132 C CA . ALA A 1 147 ? -6.851 -0.099 -16.182 1.00 93.62 147 ALA A CA 1
ATOM 1133 C C . ALA A 1 147 ? -6.859 -0.874 -14.856 1.00 93.62 147 ALA A C 1
ATOM 1135 O O . ALA A 1 147 ? -7.639 -0.550 -13.960 1.00 93.62 147 ALA A O 1
ATOM 1136 N N . GLY A 1 148 ? -5.950 -1.841 -14.691 1.00 92.06 148 GLY A N 1
ATOM 1137 C CA . GLY A 1 148 ? -5.794 -2.578 -13.437 1.00 92.06 148 GLY A CA 1
ATOM 1138 C C . GLY A 1 148 ? -5.415 -1.668 -12.267 1.00 92.06 148 GLY A C 1
ATOM 1139 O O . GLY A 1 148 ? -5.997 -1.777 -11.188 1.00 92.06 148 GLY A O 1
ATOM 1140 N N . LEU A 1 149 ? -4.495 -0.721 -12.475 1.00 91.38 149 LEU A N 1
ATOM 1141 C CA . LEU A 1 149 ? -4.130 0.259 -11.448 1.00 91.38 149 LEU A CA 1
ATOM 1142 C C . LEU A 1 149 ? -5.305 1.185 -11.093 1.00 91.38 149 LEU A C 1
ATOM 1144 O O . LEU A 1 149 ? -5.576 1.409 -9.915 1.00 91.38 149 LEU A O 1
ATOM 1148 N N . ALA A 1 150 ? -6.026 1.697 -12.092 1.00 92.31 150 ALA A N 1
ATOM 1149 C CA . ALA A 1 150 ? -7.191 2.552 -11.879 1.00 92.31 150 ALA A CA 1
ATOM 1150 C C . ALA A 1 150 ? -8.297 1.819 -11.102 1.00 92.31 150 ALA A C 1
ATOM 1152 O O . ALA A 1 150 ? -8.869 2.383 -10.168 1.00 92.31 150 ALA A O 1
ATOM 1153 N N . PHE A 1 151 ? -8.552 0.550 -11.434 1.00 91.75 151 PHE A N 1
ATOM 1154 C CA . PHE A 1 151 ? -9.518 -0.290 -10.729 1.00 91.75 151 PHE A CA 1
ATOM 1155 C C . PHE A 1 151 ? -9.114 -0.531 -9.267 1.00 91.75 151 PHE A C 1
ATOM 1157 O O . PHE A 1 151 ? -9.943 -0.369 -8.370 1.00 91.75 151 PHE A O 1
ATOM 1164 N N . HIS A 1 152 ? -7.835 -0.826 -9.013 1.00 90.81 152 HIS A N 1
ATOM 1165 C CA . HIS A 1 152 ? -7.298 -0.974 -7.656 1.00 90.81 152 HIS A CA 1
ATOM 1166 C C . HIS A 1 152 ? -7.489 0.304 -6.824 1.00 90.81 152 HIS A C 1
ATOM 1168 O O . HIS A 1 152 ? -8.036 0.271 -5.721 1.00 90.81 152 HIS A O 1
ATOM 1174 N N . VAL A 1 153 ? -7.099 1.460 -7.376 1.00 89.19 153 VAL A N 1
ATOM 1175 C CA . VAL A 1 153 ? -7.225 2.757 -6.693 1.00 89.19 153 VAL A CA 1
ATOM 1176 C C . VAL A 1 153 ? -8.693 3.102 -6.430 1.00 89.19 153 VAL A C 1
ATOM 1178 O O . VAL A 1 153 ? -9.024 3.552 -5.333 1.00 89.19 153 VAL A O 1
ATOM 1181 N N . ALA A 1 154 ? -9.591 2.851 -7.386 1.00 89.88 154 ALA A N 1
ATOM 1182 C CA . ALA A 1 154 ? -11.025 3.067 -7.206 1.00 89.88 154 ALA A CA 1
ATOM 1183 C C . ALA A 1 154 ? -11.609 2.187 -6.085 1.00 89.88 154 ALA A C 1
ATOM 1185 O O . ALA A 1 154 ? -12.359 2.687 -5.241 1.00 89.88 154 ALA A O 1
ATOM 1186 N N . GLY A 1 155 ? -11.227 0.906 -6.028 1.00 87.81 155 GLY A N 1
ATOM 1187 C CA . GLY A 1 155 ? -11.626 -0.014 -4.959 1.00 87.81 155 GLY A CA 1
ATOM 1188 C C . GLY A 1 155 ? -11.156 0.458 -3.582 1.00 87.81 155 GLY A C 1
ATOM 1189 O O . GLY A 1 155 ? -11.952 0.537 -2.641 1.00 87.81 155 GLY A O 1
ATOM 1190 N N . MET A 1 156 ? -9.890 0.871 -3.481 1.00 86.19 156 MET A N 1
ATOM 1191 C CA . MET A 1 156 ? -9.329 1.440 -2.256 1.00 86.19 156 MET A CA 1
ATOM 1192 C C . MET A 1 156 ? -10.058 2.719 -1.823 1.00 86.19 156 MET A C 1
ATOM 1194 O O . MET A 1 156 ? -10.395 2.873 -0.647 1.00 86.19 156 MET A O 1
ATOM 1198 N N . LEU A 1 157 ? -10.347 3.629 -2.755 1.00 86.50 157 LEU A N 1
ATOM 1199 C CA . LEU A 1 157 ? -11.087 4.858 -2.461 1.00 86.50 157 LEU A CA 1
ATOM 1200 C C . LEU A 1 157 ? -12.494 4.559 -1.937 1.00 86.50 157 LEU A C 1
ATOM 1202 O O . LEU A 1 157 ? -12.886 5.105 -0.904 1.00 86.50 157 LEU A O 1
ATOM 1206 N N . ALA A 1 158 ? -13.229 3.660 -2.594 1.00 86.06 158 ALA A N 1
ATOM 1207 C CA . ALA A 1 158 ? -14.556 3.243 -2.150 1.00 86.06 158 ALA A CA 1
ATOM 1208 C C . ALA A 1 158 ? -14.515 2.648 -0.734 1.00 86.06 158 ALA A C 1
ATOM 1210 O O . ALA A 1 158 ? -15.324 3.019 0.121 1.00 86.06 158 ALA A O 1
ATOM 1211 N N . PHE A 1 159 ? -13.528 1.796 -0.446 1.00 83.75 159 PHE A N 1
ATOM 1212 C CA . PHE A 1 159 ? -13.326 1.253 0.894 1.00 83.75 159 PHE A CA 1
ATOM 1213 C C . PHE A 1 159 ? -13.056 2.353 1.930 1.00 83.75 159 PHE A C 1
ATOM 1215 O O . PHE A 1 159 ? -13.680 2.372 2.991 1.00 83.75 159 PHE A O 1
ATOM 1222 N N . VAL A 1 160 ? -12.154 3.293 1.631 1.00 81.81 160 VAL A N 1
ATOM 1223 C CA . VAL A 1 160 ? -11.818 4.397 2.543 1.00 81.81 160 VAL A CA 1
ATOM 1224 C C . VAL A 1 160 ? -13.032 5.285 2.812 1.00 81.81 160 VAL A C 1
ATOM 1226 O O . VAL A 1 160 ? -13.192 5.750 3.945 1.00 81.81 160 VAL A O 1
ATOM 1229 N N . LEU A 1 161 ? -13.892 5.516 1.817 1.00 83.88 161 LEU A N 1
ATOM 1230 C CA . LEU A 1 161 ? -15.137 6.267 1.987 1.00 83.88 161 LEU A CA 1
ATOM 1231 C C . LEU A 1 161 ? -16.104 5.538 2.923 1.00 83.88 161 LEU A C 1
ATOM 1233 O O . LEU A 1 161 ? -16.546 6.136 3.901 1.00 83.88 161 LEU A O 1
ATOM 1237 N N . LEU A 1 162 ? -16.349 4.243 2.700 1.00 79.88 162 LEU A N 1
ATOM 1238 C CA . LEU A 1 162 ? -17.210 3.428 3.569 1.00 79.88 162 LEU A CA 1
ATOM 1239 C C . LEU A 1 162 ? -16.673 3.352 5.005 1.00 79.88 162 LEU A C 1
ATOM 1241 O O . LEU A 1 162 ? -17.421 3.501 5.971 1.00 79.88 162 LEU A O 1
ATOM 1245 N N . ALA A 1 163 ? -15.360 3.172 5.155 1.00 76.56 163 ALA A N 1
ATOM 1246 C CA . ALA A 1 163 ? -14.694 3.160 6.452 1.00 76.56 163 ALA A CA 1
ATOM 1247 C C . ALA A 1 163 ? -14.815 4.509 7.176 1.00 76.56 163 ALA A C 1
ATOM 1249 O O . ALA A 1 163 ? -15.019 4.553 8.391 1.00 76.56 163 ALA A O 1
ATOM 1250 N N . SER A 1 164 ? -14.688 5.612 6.431 1.00 78.25 164 SER A N 1
ATOM 1251 C CA . SER A 1 164 ? -14.796 6.970 6.973 1.00 78.25 164 SER A CA 1
ATOM 1252 C C . SER A 1 164 ? -16.235 7.302 7.369 1.00 78.25 164 SER A C 1
ATOM 1254 O O . SER A 1 164 ? -16.433 7.881 8.435 1.00 78.25 164 SER A O 1
ATOM 1256 N N . ASP A 1 165 ? -17.225 6.901 6.569 1.00 79.50 165 ASP A N 1
ATOM 1257 C CA . ASP A 1 165 ? -18.650 7.054 6.884 1.00 79.50 165 ASP A CA 1
ATOM 1258 C C . ASP A 1 165 ? -19.028 6.272 8.151 1.00 79.50 165 ASP A C 1
ATOM 1260 O O . ASP A 1 165 ? -19.602 6.832 9.089 1.00 79.50 165 ASP A O 1
ATOM 1264 N N . TYR A 1 166 ? -18.580 5.017 8.256 1.00 72.75 166 TYR A N 1
ATOM 1265 C CA . TYR A 1 166 ? -18.760 4.218 9.467 1.00 72.75 166 TYR A CA 1
ATOM 1266 C C . TYR A 1 166 ? -18.120 4.885 10.695 1.00 72.75 166 TYR A C 1
ATOM 1268 O O . TYR A 1 166 ? -18.766 5.050 11.734 1.00 72.75 166 TYR A O 1
ATOM 1276 N N . ALA A 1 167 ? -16.864 5.328 10.576 1.00 73.38 167 ALA A N 1
ATOM 1277 C CA . ALA A 1 167 ? -16.165 6.012 11.661 1.00 73.38 167 ALA A CA 1
ATOM 1278 C C . ALA A 1 167 ? -16.869 7.318 12.075 1.00 73.38 167 ALA A C 1
ATOM 1280 O O . ALA A 1 167 ? -16.937 7.634 13.268 1.00 73.38 167 ALA A O 1
ATOM 1281 N N . TRP A 1 168 ? -17.422 8.059 11.112 1.00 70.19 168 TRP A N 1
ATOM 1282 C CA . TRP A 1 168 ? -18.197 9.272 11.359 1.00 70.19 168 TRP A CA 1
ATOM 1283 C C . TRP A 1 168 ? -19.523 8.976 12.065 1.00 70.19 168 TRP A C 1
ATOM 1285 O O . TRP A 1 168 ? -19.858 9.651 13.039 1.00 70.19 168 TRP A O 1
ATOM 1295 N N . SER A 1 169 ? -20.247 7.940 11.637 1.00 71.12 169 SER A N 1
ATOM 1296 C CA . SER A 1 169 ? -21.498 7.494 12.261 1.00 71.12 169 SER A CA 1
ATOM 1297 C C . SER A 1 169 ? -21.291 7.082 13.724 1.00 71.12 169 SER A C 1
ATOM 1299 O O . SER A 1 169 ? -22.000 7.561 14.615 1.00 71.12 169 SER A O 1
ATOM 1301 N N . VAL A 1 170 ? -20.241 6.299 14.006 1.00 69.69 170 VAL A N 1
ATOM 1302 C CA . VAL A 1 170 ? -19.836 5.938 15.379 1.00 69.69 170 VAL A CA 1
ATOM 1303 C C . VAL A 1 170 ? -19.462 7.181 16.191 1.00 69.69 170 VAL A C 1
ATOM 1305 O O . VAL A 1 170 ? -19.816 7.294 17.365 1.00 69.69 170 VAL A O 1
ATOM 1308 N N . TRP A 1 171 ? -18.755 8.143 15.590 1.00 67.12 171 TRP A N 1
ATOM 1309 C CA . TRP A 1 171 ? -18.372 9.376 16.277 1.00 67.12 171 TRP A CA 1
ATOM 1310 C C . TRP A 1 171 ? -19.575 10.279 16.592 1.00 67.12 171 TRP A C 1
ATOM 1312 O O . TRP A 1 171 ? -19.637 10.836 17.688 1.00 67.12 171 TRP A O 1
ATOM 1322 N N . LYS A 1 172 ? -20.544 10.393 15.679 1.00 68.12 172 LYS A N 1
ATOM 1323 C CA . LYS A 1 172 ? -21.759 11.202 15.859 1.00 68.12 172 LYS A CA 1
ATOM 1324 C C . LYS A 1 172 ? -22.706 10.598 16.902 1.00 68.12 172 LYS A C 1
ATOM 1326 O O . LYS A 1 172 ? -23.267 11.335 17.707 1.00 68.12 172 LYS A O 1
ATOM 1331 N N . ASN A 1 173 ? -22.812 9.270 16.957 1.00 64.00 173 ASN A N 1
ATOM 1332 C CA . ASN A 1 173 ? -23.666 8.550 17.913 1.00 64.00 173 ASN A CA 1
ATOM 1333 C C . ASN A 1 173 ? -22.975 8.224 19.255 1.00 64.00 173 ASN A C 1
ATOM 1335 O O . ASN A 1 173 ? -23.508 7.462 20.064 1.00 64.00 173 ASN A O 1
ATOM 1339 N N . ARG A 1 174 ? -21.824 8.855 19.544 1.00 56.91 174 ARG A N 1
ATOM 1340 C CA . ARG A 1 174 ? -21.027 8.661 20.774 1.00 56.91 174 ARG A CA 1
ATOM 1341 C C . ARG A 1 174 ? -21.820 8.763 22.074 1.00 56.91 174 ARG A C 1
ATOM 1343 O O . ARG A 1 174 ? -21.477 8.062 23.017 1.00 56.91 174 ARG A O 1
ATOM 1350 N N . ASN A 1 175 ? -22.846 9.611 22.138 1.00 50.94 175 ASN A N 1
ATOM 1351 C CA . ASN A 1 175 ? -23.620 9.813 23.368 1.00 50.94 175 ASN A CA 1
ATOM 1352 C C . ASN A 1 175 ? -24.583 8.648 23.667 1.00 50.94 175 ASN A C 1
ATOM 1354 O O . ASN A 1 175 ? -24.944 8.456 24.824 1.00 50.94 175 ASN A O 1
ATOM 1358 N N . ALA A 1 176 ? -24.9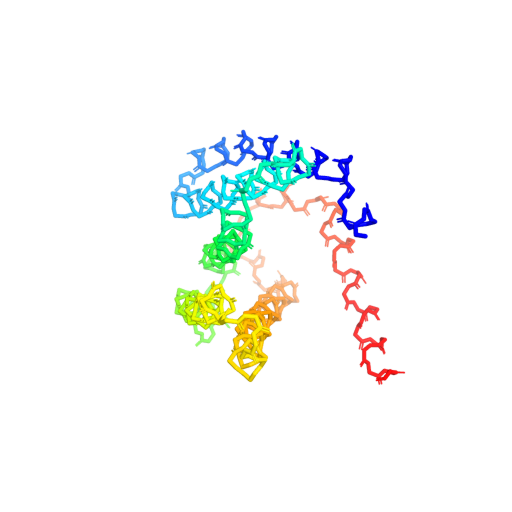67 7.853 22.660 1.00 50.38 176 ALA A N 1
ATOM 1359 C CA . ALA A 1 176 ? -25.787 6.652 22.839 1.00 50.38 176 ALA A CA 1
ATOM 1360 C C . ALA A 1 176 ? -24.924 5.410 23.124 1.00 50.38 176 ALA A C 1
ATOM 1362 O O . ALA A 1 176 ? -25.251 4.627 24.008 1.00 50.38 176 ALA A O 1
ATOM 1363 N N . THR A 1 177 ? -23.780 5.272 22.442 1.00 45.03 177 THR A N 1
ATOM 1364 C CA . THR A 1 177 ? -22.826 4.158 22.630 1.00 45.03 177 THR A CA 1
ATOM 1365 C C . THR A 1 177 ? -22.052 4.238 23.954 1.00 45.03 177 THR A C 1
ATOM 1367 O O . THR A 1 177 ? -21.523 3.236 24.421 1.00 45.03 177 THR A O 1
ATOM 1370 N N . SER A 1 178 ? -21.994 5.412 24.598 1.00 43.72 178 SER A N 1
ATOM 1371 C CA . SER A 1 178 ? -21.289 5.597 25.877 1.00 43.72 178 SER A CA 1
ATOM 1372 C C . SER A 1 178 ? -21.987 4.965 27.088 1.00 43.72 178 SER A C 1
ATOM 1374 O O . SER A 1 178 ? -21.417 5.018 28.174 1.00 43.72 178 SER A O 1
ATOM 1376 N N . LYS A 1 179 ? -23.199 4.407 26.945 1.00 45.69 179 LYS A N 1
ATOM 1377 C CA . LYS A 1 179 ? -23.889 3.729 28.055 1.00 45.69 179 LYS A CA 1
ATOM 1378 C C . LYS A 1 179 ? -23.448 2.275 28.275 1.00 45.69 179 LYS A C 1
ATOM 1380 O O . LYS A 1 179 ? -23.641 1.794 29.381 1.00 45.69 179 LYS A O 1
ATOM 1385 N N . ASP A 1 180 ? -22.810 1.634 27.290 1.00 46.50 180 ASP A N 1
ATOM 1386 C CA . ASP A 1 180 ? -22.476 0.196 27.346 1.00 46.50 180 ASP A CA 1
ATOM 1387 C C . ASP A 1 180 ? -20.967 -0.121 27.354 1.00 46.50 180 ASP A C 1
ATOM 1389 O O . ASP A 1 180 ? -20.586 -1.283 27.464 1.00 46.50 180 ASP A O 1
ATOM 1393 N N . VAL A 1 181 ? -20.081 0.874 27.217 1.00 46.81 181 VAL A N 1
ATOM 1394 C CA . VAL A 1 181 ? -18.628 0.633 27.139 1.00 46.81 181 VAL A CA 1
ATOM 1395 C C . VAL A 1 181 ? -17.931 1.290 28.326 1.00 46.81 181 VAL A C 1
ATOM 1397 O O . VAL A 1 181 ? -17.663 2.493 28.320 1.00 46.81 181 VAL A O 1
ATOM 1400 N N . ASP A 1 182 ? -17.679 0.460 29.340 1.00 41.81 182 ASP A N 1
ATOM 1401 C CA . ASP A 1 182 ? -17.045 0.788 30.617 1.00 41.81 182 ASP A CA 1
ATOM 1402 C C . ASP A 1 182 ? -15.691 1.508 30.483 1.00 41.81 182 ASP A C 1
ATOM 1404 O O . ASP A 1 182 ? -14.959 1.399 29.492 1.00 41.81 182 ASP A O 1
ATOM 1408 N N . GLY A 1 183 ? -15.383 2.274 31.533 1.00 45.19 183 GLY A N 1
ATOM 1409 C CA . GLY A 1 183 ? -14.506 3.451 31.580 1.00 45.19 183 GLY A CA 1
ATOM 1410 C C . GLY A 1 183 ? -13.012 3.288 31.265 1.00 45.19 183 GLY A C 1
ATOM 1411 O O . GLY A 1 183 ? -12.256 4.236 31.481 1.00 45.19 183 GLY A O 1
ATOM 1412 N N . GLU A 1 184 ? -12.558 2.159 30.727 1.00 45.75 184 GLU A N 1
ATOM 1413 C CA . GLU A 1 184 ? -11.130 1.879 30.497 1.00 45.75 184 GLU A CA 1
ATOM 1414 C C . GLU A 1 184 ? -10.608 2.426 29.146 1.00 45.75 184 GLU A C 1
ATOM 1416 O O . GLU A 1 184 ? -9.461 2.861 29.028 1.00 45.75 184 GLU A O 1
ATOM 1421 N N . PHE A 1 185 ? -11.462 2.517 28.117 1.00 45.38 185 PHE A N 1
ATOM 1422 C CA . PHE A 1 185 ? -11.043 2.891 26.751 1.00 45.38 185 PHE A CA 1
ATOM 1423 C C . PHE A 1 185 ? -10.993 4.404 26.474 1.00 45.38 185 PHE A C 1
ATOM 1425 O O . PHE A 1 185 ? -10.568 4.833 25.394 1.00 45.38 185 PHE A O 1
ATOM 1432 N N . LEU A 1 186 ? -11.381 5.240 27.445 1.00 48.84 186 LEU A N 1
ATOM 1433 C CA . LEU A 1 186 ? -11.293 6.702 27.337 1.00 48.84 186 LEU A CA 1
ATOM 1434 C C . LEU A 1 186 ? -9.838 7.201 27.306 1.00 48.84 186 LEU A C 1
ATOM 1436 O O . LEU A 1 186 ? -9.568 8.251 26.718 1.00 48.84 186 LEU A O 1
ATOM 1440 N N . GLN A 1 187 ? -8.892 6.438 27.863 1.00 42.34 187 GLN A N 1
ATOM 1441 C CA . GLN A 1 187 ? -7.495 6.867 27.984 1.00 42.34 187 GLN A CA 1
ATOM 1442 C C . GLN A 1 187 ? -6.657 6.652 26.712 1.00 42.34 187 GLN A C 1
ATOM 1444 O O . GLN A 1 187 ? -5.760 7.449 26.440 1.00 42.34 187 GLN A O 1
ATOM 1449 N N . LEU A 1 188 ? -6.989 5.675 25.854 1.00 45.38 188 LEU A N 1
ATOM 1450 C CA . LEU A 1 188 ? -6.278 5.473 24.576 1.00 45.38 188 LEU A CA 1
ATOM 1451 C C . LEU A 1 188 ? -6.641 6.517 23.499 1.00 45.38 188 LEU A C 1
ATOM 1453 O O . LEU A 1 188 ? -5.977 6.617 22.469 1.00 45.38 188 LEU A O 1
ATOM 1457 N N . ARG A 1 189 ? -7.704 7.300 23.718 1.00 48.31 189 ARG A N 1
ATOM 1458 C CA . ARG A 1 189 ? -8.351 8.146 22.700 1.00 48.31 189 ARG A CA 1
ATOM 1459 C C . ARG A 1 189 ? -7.818 9.586 22.629 1.00 48.31 189 ARG A C 1
ATOM 1461 O O . ARG A 1 189 ? -8.349 10.395 21.868 1.00 48.31 189 ARG A O 1
ATOM 1468 N N . SER A 1 190 ? -6.795 9.946 23.407 1.00 45.31 190 SER A N 1
ATOM 1469 C CA . SER A 1 190 ? -6.344 11.344 23.544 1.00 45.31 190 SER A CA 1
ATOM 1470 C C . SER A 1 190 ? -5.248 11.780 22.563 1.00 45.31 190 SER A C 1
ATOM 1472 O O . SER A 1 190 ? -4.757 12.910 22.639 1.00 45.31 190 SER A O 1
ATOM 1474 N N . THR A 1 191 ? -4.844 10.947 21.600 1.00 42.34 191 THR A N 1
ATOM 1475 C CA . THR A 1 191 ? -3.768 11.345 20.687 1.00 42.34 191 THR A CA 1
ATOM 1476 C C . THR A 1 191 ? -4.292 12.317 19.623 1.00 42.34 191 THR A C 1
ATOM 1478 O O . THR A 1 191 ? -4.928 11.930 18.642 1.00 42.34 191 THR A O 1
ATOM 1481 N N . LYS A 1 192 ? -3.970 13.609 19.793 1.00 39.22 192 LYS A N 1
ATOM 1482 C CA . LYS A 1 192 ? -4.277 14.758 18.905 1.00 39.22 192 LYS A CA 1
ATOM 1483 C C . LYS A 1 192 ? -4.025 14.522 17.397 1.00 39.22 192 LYS A C 1
ATOM 1485 O O . LYS A 1 192 ? -4.574 15.247 16.571 1.00 39.22 192 LYS A O 1
ATOM 1490 N N . ARG A 1 193 ? -3.268 13.481 17.030 1.00 45.91 193 ARG A N 1
ATOM 1491 C CA . ARG A 1 193 ? -2.999 13.018 15.654 1.00 45.91 193 ARG A CA 1
ATOM 1492 C C . ARG A 1 193 ? -4.266 12.609 14.885 1.00 45.91 193 ARG A C 1
ATOM 1494 O O . ARG A 1 193 ? -4.350 12.860 13.689 1.00 45.91 193 ARG A O 1
ATOM 1501 N N . PHE A 1 194 ? -5.288 12.088 15.569 1.00 44.56 194 PHE A N 1
ATOM 1502 C CA . PHE A 1 194 ? -6.565 11.712 14.940 1.00 44.56 194 PHE A CA 1
ATOM 1503 C C . PHE A 1 194 ? -7.403 12.933 14.507 1.00 44.56 194 PHE A C 1
ATOM 1505 O O . PHE A 1 194 ? -8.164 12.871 13.548 1.00 44.56 194 PHE A O 1
ATOM 1512 N N . ARG A 1 195 ? -7.221 14.082 15.176 1.00 46.44 195 ARG A N 1
ATOM 1513 C CA . ARG A 1 195 ? -7.938 15.338 14.890 1.00 46.44 195 ARG A CA 1
ATOM 1514 C C . ARG A 1 195 ? -7.418 16.038 13.625 1.00 46.44 195 ARG A C 1
ATOM 1516 O O . ARG A 1 195 ? -8.213 16.594 12.876 1.00 46.44 195 ARG A O 1
ATOM 1523 N N . ILE A 1 196 ? -6.109 15.966 13.369 1.00 52.97 196 ILE A N 1
ATOM 1524 C CA . ILE A 1 196 ? -5.469 16.541 12.169 1.00 52.97 196 ILE A CA 1
ATOM 1525 C C . ILE A 1 196 ? -5.804 15.712 10.916 1.00 52.97 196 ILE A C 1
ATOM 1527 O O . ILE A 1 196 ? -6.040 16.277 9.852 1.00 52.97 196 ILE A O 1
ATOM 1531 N N . PHE A 1 197 ? -5.937 14.387 11.053 1.00 53.19 197 PHE A N 1
ATOM 1532 C CA . PHE A 1 197 ? -6.342 13.500 9.953 1.00 53.19 197 PHE A CA 1
ATOM 1533 C C . PHE A 1 197 ? -7.785 13.748 9.469 1.00 53.19 197 PHE A C 1
ATOM 1535 O O . PHE A 1 197 ? -8.081 13.574 8.290 1.00 53.19 197 PHE A O 1
ATOM 1542 N N . ILE A 1 198 ? -8.679 14.189 10.362 1.00 55.12 198 ILE A N 1
ATOM 1543 C CA . ILE A 1 198 ? -10.081 14.492 10.025 1.00 55.12 198 ILE A CA 1
ATOM 1544 C C . ILE A 1 198 ? -10.226 15.880 9.379 1.00 55.12 198 ILE A C 1
ATOM 1546 O O . ILE A 1 198 ? -10.993 16.025 8.431 1.00 55.12 198 ILE A O 1
ATOM 1550 N N . LEU A 1 199 ? -9.465 16.886 9.825 1.00 50.06 199 LEU A N 1
ATOM 1551 C CA . LEU A 1 199 ? -9.530 18.244 9.261 1.00 50.06 199 LEU A CA 1
ATOM 1552 C C . LEU A 1 199 ? -8.973 18.338 7.829 1.00 50.06 199 LEU A C 1
ATOM 1554 O O . LEU A 1 199 ? -9.497 19.107 7.028 1.00 50.06 199 LEU A O 1
ATOM 1558 N N . GLY A 1 200 ? -7.979 17.517 7.469 1.00 51.84 200 GLY A N 1
ATOM 1559 C CA . GLY A 1 200 ? -7.421 17.506 6.109 1.00 51.84 200 GLY A CA 1
ATOM 1560 C C . GLY A 1 200 ? -8.392 17.016 5.022 1.00 51.84 200 GLY A C 1
ATOM 1561 O O . GLY A 1 200 ? -8.274 17.414 3.866 1.00 51.84 200 GLY A O 1
ATOM 1562 N N . LYS A 1 201 ? -9.389 16.192 5.376 1.00 51.34 201 LYS A N 1
ATOM 1563 C CA . LYS A 1 201 ? -10.300 15.565 4.400 1.00 51.34 201 LYS A CA 1
ATOM 1564 C C . LYS A 1 201 ? -11.451 16.463 3.928 1.00 51.34 201 LYS A C 1
ATOM 1566 O O . LYS A 1 201 ? -12.017 16.192 2.875 1.00 51.34 201 LYS A O 1
ATOM 1571 N N . GLY A 1 202 ? -11.780 17.532 4.658 1.00 50.66 202 GLY A N 1
ATOM 1572 C CA . GLY A 1 202 ? -12.842 18.468 4.260 1.00 50.66 202 GLY A CA 1
ATOM 1573 C C . GLY A 1 202 ? -12.419 19.434 3.149 1.00 50.66 202 GLY A C 1
ATOM 1574 O O . GLY A 1 202 ? -13.211 19.750 2.268 1.00 50.66 202 GLY A O 1
ATOM 1575 N N . PHE A 1 203 ? -11.154 19.863 3.153 1.00 53.34 203 PHE A N 1
ATOM 1576 C CA . PHE A 1 203 ? -10.650 20.849 2.193 1.00 53.34 203 PHE A CA 1
ATOM 1577 C C . PHE A 1 203 ? -10.411 20.240 0.802 1.00 53.34 203 PHE A C 1
ATOM 1579 O O . PHE A 1 203 ? -10.735 20.849 -0.213 1.00 53.34 203 PHE A O 1
ATOM 1586 N N . SER A 1 204 ? -9.942 18.987 0.743 1.00 53.16 204 SER A N 1
ATOM 1587 C CA . SER A 1 204 ? -9.677 18.304 -0.531 1.00 53.16 204 SER A CA 1
ATOM 1588 C C . SER A 1 204 ? -10.941 18.018 -1.353 1.00 53.16 204 SER A C 1
ATOM 1590 O O . SER A 1 204 ? -10.844 17.878 -2.569 1.00 53.16 204 SER A O 1
ATOM 1592 N N . LEU A 1 205 ? -12.118 17.938 -0.717 1.00 53.94 205 LEU A N 1
ATOM 1593 C CA . LEU A 1 205 ? -13.380 17.647 -1.406 1.00 53.94 205 LEU A CA 1
ATOM 1594 C C . LEU A 1 205 ? -13.961 18.877 -2.123 1.00 53.94 205 LEU A C 1
ATOM 1596 O O . LEU A 1 205 ? -14.684 18.712 -3.099 1.00 53.94 205 LEU A O 1
ATOM 1600 N N . MET A 1 206 ? -13.615 20.096 -1.686 1.00 54.78 206 MET A N 1
ATOM 1601 C CA . MET A 1 206 ? -14.018 21.326 -2.383 1.00 54.78 206 MET A CA 1
ATOM 1602 C C . MET A 1 206 ? -13.126 21.619 -3.595 1.00 54.78 206 MET A C 1
ATOM 1604 O O . MET A 1 206 ? -13.627 22.086 -4.611 1.00 54.78 206 MET A O 1
ATOM 1608 N N . CYS A 1 207 ? -11.829 21.291 -3.535 1.00 50.66 207 CYS A N 1
ATOM 1609 C CA . CYS A 1 207 ? -10.925 21.478 -4.677 1.00 50.66 207 CYS A CA 1
ATOM 1610 C C . CYS A 1 207 ? -11.213 20.512 -5.839 1.00 50.66 207 CYS A C 1
ATOM 1612 O O . CYS A 1 207 ? -11.050 20.896 -6.992 1.00 50.66 207 CYS A O 1
ATOM 1614 N N . LEU A 1 208 ? -11.687 19.292 -5.555 1.00 53.91 208 LEU A N 1
ATOM 1615 C CA . LEU A 1 208 ? -11.996 18.299 -6.592 1.00 53.91 208 LEU A CA 1
ATOM 1616 C C . LEU A 1 208 ? -13.310 18.587 -7.351 1.00 53.91 208 LEU A C 1
ATOM 1618 O O . LEU A 1 208 ? -13.524 18.018 -8.411 1.00 53.91 208 LEU A O 1
ATOM 1622 N N . TYR A 1 209 ? -14.178 19.466 -6.834 1.00 48.62 209 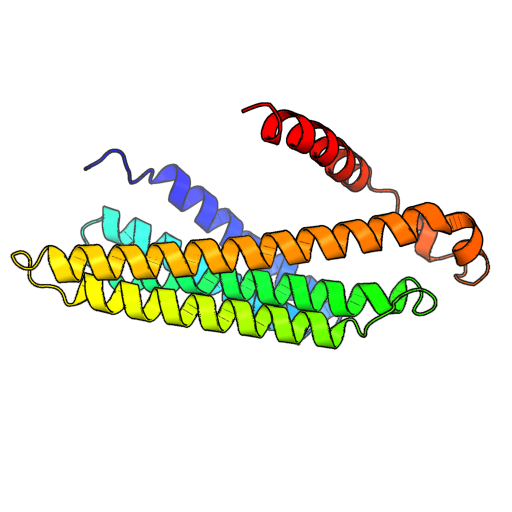TYR A N 1
ATOM 1623 C CA . TYR A 1 209 ? -15.414 19.900 -7.510 1.00 48.62 209 TYR A CA 1
ATOM 1624 C C . TYR A 1 209 ? -15.294 21.270 -8.200 1.00 48.62 209 TYR A C 1
ATOM 1626 O O . TYR A 1 209 ? -16.266 21.746 -8.782 1.00 48.62 209 TYR A O 1
ATOM 1634 N N . ALA A 1 210 ? -14.119 21.903 -8.138 1.00 45.28 210 ALA A N 1
ATOM 1635 C CA . ALA A 1 210 ? -13.843 23.206 -8.745 1.00 45.28 210 ALA A CA 1
ATOM 1636 C C . ALA A 1 210 ? -12.744 23.156 -9.829 1.00 45.28 210 ALA A C 1
ATOM 1638 O O . ALA A 1 210 ? -12.238 24.210 -10.211 1.00 45.28 210 ALA A O 1
ATOM 1639 N N . SER A 1 211 ? -12.364 21.959 -10.302 1.00 38.16 211 SER A N 1
ATOM 1640 C CA . SER A 1 211 ? -11.375 21.747 -11.377 1.00 38.16 211 SER A CA 1
ATOM 1641 C C . SER A 1 211 ? -11.969 20.928 -12.513 1.00 38.16 211 SER A C 1
ATOM 1643 O O . SER A 1 211 ? -12.626 19.914 -12.188 1.00 38.16 211 SER A O 1
#

Sequence (211 aa):
MTALYNLPGSAFFLAIYAAAVLPQLYFGIRYKTWGFLVAMILGLVLEIIAYVARIRLHDGQDTYRQYIVTITIGPAFFSAALYLSLARIIPVFGASNSRLQPRTYTIVFILCDFVALLLQATGGGLVAGSDPLDQETFDAGLGVLRAGLAFHVAGMLAFVLLASDYAWSVWKNRNATSKDVDGEFLQLRSTKRFRIFILGKGFSLMCLYAS

Foldseek 3Di:
DPPPQPPVVLVVVLVVLVVVLVVLVVCCVVVVVVQLSVLSNLLSVLSNQLSVLSNVVVVVDPSVVSNLLSVLVSVLSVLLSVLSVLLVVLVVLDPPPDPDRSVVLSVVLSVQLVVLSVLLVQLVVQLVPDDPPCVVSNVVSVVSNVVSVVSNVVSSVVVVVVSVVSVVVSVVCVVVSVVPDDDPCPVVPPPCVVVVVVVVVVVVVVVVVVD